Protein AF-A0AAD8CBY3-F1 (afdb_monomer_lite)

Organism: Biomphalaria pfeifferi (NCBI:txid112525)

Radius of gyration: 18.81 Å; chains: 1; bounding box: 48×32×52 Å

Foldseek 3Di:
DEDDDDDAEAADEDEAAEQDQEAADEYEAAEDYQEYEYEYEAYENHQYYAYEYYAYEQYQYYEYYYYHYYHHAYYHYDYYHYDHHDDDDDDPDDDPHYQDAEEAAEYQEDAEAAEHQEHEYEAEYEEYYYAAEYEEYEYAHEYEEYEYAHEYNDYEYAHEYAEYEYAAEYAEDYYAHEYE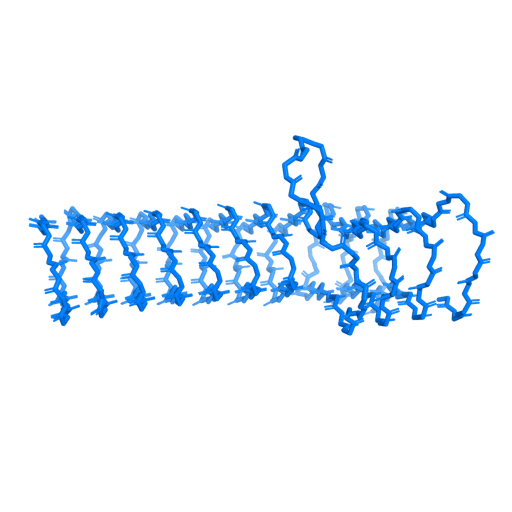EYEYAAEYEEYEYAAEYAEYEYAHEYEEYYYVHDYNDYYYNHDYNDYHD

Sequence (229 aa):
MVGVSNCPSLVLAMVGISDCPCVVLAVIGVSDYPCVVLAVIGVSGCPCVVLAVIGVSDCPCVVLAVIGVSDCPCVFLAVIGVSDCPYIPSHPHFPNWFRLVIGSQRIEKVIGSGRIEKVIGSQRIEKVIGSGRIEKVIGSGRIEKVIGSGRIEKVIGSGRIEKVIGSGRIEKVMGSGRIEKVIGSGRIEKVMGSRRIEKVMGSGRIEKVVGSGRIEKVIESGRIEKVMG

Structure (mmCIF, N/CA/C/O backbone):
data_AF-A0AAD8CBY3-F1
#
_entry.id   AF-A0AAD8CBY3-F1
#
loop_
_atom_site.group_PDB
_atom_site.id
_atom_site.type_symbol
_atom_site.label_atom_id
_atom_site.label_alt_id
_atom_site.label_comp_id
_atom_site.label_asym_id
_atom_site.label_entity_id
_atom_site.label_seq_id
_atom_site.pdbx_PDB_ins_code
_atom_site.Cartn_x
_atom_site.Cartn_y
_atom_site.Cartn_z
_atom_site.occupancy
_atom_site.B_iso_or_equiv
_atom_site.auth_seq_id
_atom_site.auth_comp_id
_atom_site.auth_asym_id
_atom_site.auth_atom_id
_atom_site.pdbx_PDB_model_num
ATOM 1 N N . MET A 1 1 ? 14.603 -7.951 -23.531 1.00 54.50 1 MET A N 1
ATOM 2 C CA . MET A 1 1 ? 15.896 -8.661 -23.703 1.00 54.50 1 MET A CA 1
ATOM 3 C C . MET A 1 1 ? 15.717 -10.075 -23.156 1.00 54.50 1 MET A C 1
ATOM 5 O O . MET A 1 1 ? 15.101 -10.193 -22.100 1.00 54.50 1 MET A O 1
ATOM 9 N N . VAL A 1 2 ? 16.129 -11.118 -23.888 1.00 42.50 2 VAL A N 1
ATOM 10 C CA . VAL A 1 2 ? 15.942 -12.534 -23.500 1.00 42.50 2 VAL A CA 1
ATOM 11 C C . VAL A 1 2 ? 17.316 -13.161 -23.279 1.00 42.50 2 VAL A C 1
ATOM 13 O O . VAL A 1 2 ? 18.113 -13.143 -24.210 1.00 42.50 2 VAL A O 1
ATOM 16 N N . GLY A 1 3 ? 17.566 -13.694 -22.077 1.00 53.78 3 GLY A N 1
ATOM 17 C CA . GLY A 1 3 ? 18.748 -14.504 -21.760 1.00 53.78 3 GLY A CA 1
ATOM 18 C C . GLY A 1 3 ? 20.062 -13.725 -21.776 1.00 53.78 3 GLY A C 1
ATOM 19 O O . GLY A 1 3 ? 20.745 -13.654 -22.794 1.00 53.78 3 GLY A O 1
ATOM 20 N N . VAL A 1 4 ? 20.431 -13.164 -20.628 1.00 53.00 4 VAL A N 1
ATOM 21 C CA . VAL A 1 4 ? 21.740 -12.537 -20.418 1.00 53.00 4 VAL A CA 1
ATOM 22 C C . VAL A 1 4 ? 22.356 -13.223 -19.203 1.00 53.00 4 VAL A C 1
ATOM 24 O O . VAL A 1 4 ? 21.653 -13.455 -18.224 1.00 53.00 4 VAL A O 1
ATOM 27 N N . SER A 1 5 ? 23.641 -13.559 -19.271 1.00 52.66 5 SER A N 1
ATOM 28 C CA . SER A 1 5 ? 24.410 -14.121 -18.153 1.00 52.66 5 SER A CA 1
ATOM 29 C C . SER A 1 5 ? 25.777 -13.434 -18.068 1.00 52.66 5 SER A C 1
ATOM 31 O O . SER A 1 5 ? 26.345 -13.096 -19.107 1.00 52.66 5 SER A O 1
ATOM 33 N N . ASN A 1 6 ? 26.334 -13.271 -16.863 1.00 51.78 6 ASN A N 1
ATOM 34 C CA . ASN A 1 6 ? 27.707 -12.795 -16.612 1.00 51.78 6 ASN A CA 1
ATOM 35 C C . ASN A 1 6 ? 28.022 -11.337 -17.029 1.00 51.78 6 ASN A C 1
ATOM 37 O O . ASN A 1 6 ? 28.996 -11.092 -17.743 1.00 51.78 6 ASN A O 1
ATOM 41 N N . CYS A 1 7 ? 27.259 -10.335 -16.564 1.00 50.19 7 CYS A N 1
ATOM 42 C CA . CYS A 1 7 ? 27.674 -8.919 -16.663 1.00 50.19 7 CYS A CA 1
ATOM 43 C C . CYS A 1 7 ? 27.645 -8.215 -15.291 1.00 50.19 7 CYS A C 1
ATOM 45 O O . CYS A 1 7 ? 26.801 -8.538 -14.458 1.00 50.19 7 CYS A O 1
ATOM 47 N N . PRO A 1 8 ? 28.512 -7.213 -15.046 1.00 55.34 8 PRO A N 1
ATOM 48 C CA . PRO A 1 8 ? 28.649 -6.574 -13.732 1.00 55.34 8 PRO A CA 1
ATOM 49 C C . PRO A 1 8 ? 27.427 -5.747 -13.294 1.00 55.34 8 PRO A C 1
ATOM 51 O O . PRO A 1 8 ? 27.287 -5.454 -12.113 1.00 55.34 8 PRO A O 1
ATOM 54 N N . SER A 1 9 ? 26.547 -5.342 -14.214 1.00 57.94 9 SER A N 1
ATOM 55 C CA . SER A 1 9 ? 25.225 -4.760 -13.926 1.00 57.94 9 SER A CA 1
ATOM 56 C C . SER A 1 9 ? 24.377 -4.734 -15.202 1.00 57.94 9 SER A C 1
ATOM 58 O O . SER A 1 9 ? 24.926 -4.586 -16.295 1.00 57.94 9 SER A O 1
ATOM 60 N N . LEU A 1 10 ? 23.052 -4.871 -15.080 1.00 62.44 10 LEU A N 1
ATOM 61 C CA . LEU A 1 10 ? 22.120 -4.689 -16.200 1.00 62.44 10 LEU A CA 1
ATOM 62 C C . LEU A 1 10 ? 21.298 -3.421 -15.963 1.00 62.44 10 LEU A C 1
ATOM 64 O O . LEU A 1 10 ? 20.435 -3.398 -15.085 1.00 62.44 10 LEU A O 1
ATOM 68 N N . VAL A 1 11 ? 21.561 -2.371 -16.743 1.00 66.56 11 VAL A N 1
ATOM 69 C CA . VAL A 1 11 ? 20.816 -1.106 -16.688 1.00 66.56 11 VAL A CA 1
ATOM 70 C C . VAL A 1 11 ? 20.101 -0.890 -18.013 1.00 66.56 11 VAL A C 1
ATOM 72 O O . VAL A 1 11 ? 20.729 -0.732 -19.055 1.00 66.56 11 VAL A O 1
ATOM 75 N N . LEU A 1 12 ? 18.775 -0.863 -17.960 1.00 69.19 12 LEU A N 1
ATOM 76 C CA . LEU A 1 12 ? 17.906 -0.523 -19.077 1.00 69.19 12 LEU A CA 1
ATOM 77 C C . LEU A 1 12 ? 17.101 0.707 -18.680 1.00 69.19 12 LEU A C 1
ATOM 79 O O . LEU A 1 12 ? 16.291 0.666 -17.753 1.00 69.19 12 LEU A O 1
ATOM 83 N N . ALA A 1 13 ? 17.342 1.810 -19.376 1.00 69.06 13 ALA A N 1
ATOM 84 C CA . ALA A 1 13 ? 16.649 3.059 -19.134 1.00 69.06 13 ALA A CA 1
ATOM 85 C C . ALA A 1 13 ? 16.035 3.578 -20.431 1.00 69.06 13 ALA A C 1
ATOM 87 O O . ALA A 1 13 ? 16.702 3.615 -21.462 1.00 69.06 13 ALA A O 1
ATOM 88 N N . MET A 1 14 ? 14.778 4.006 -20.362 1.00 67.50 14 MET A N 1
ATOM 89 C CA . MET A 1 14 ? 14.161 4.824 -21.405 1.00 67.50 14 MET A CA 1
ATOM 90 C C . MET A 1 14 ? 13.886 6.212 -20.831 1.00 67.50 14 MET A C 1
ATOM 92 O O . MET A 1 14 ? 13.345 6.334 -19.728 1.00 67.50 14 MET A O 1
ATOM 96 N N . VAL A 1 15 ? 14.267 7.252 -21.569 1.00 74.06 15 VAL A N 1
ATOM 97 C CA . VAL A 1 15 ? 14.127 8.650 -21.147 1.00 74.06 15 VAL A CA 1
ATOM 98 C C . VAL A 1 15 ? 13.398 9.433 -22.231 1.00 74.06 15 VAL A C 1
ATOM 100 O O . VAL A 1 15 ? 13.769 9.329 -23.396 1.00 74.06 15 VAL A O 1
ATOM 103 N N . GLY A 1 16 ? 12.398 10.227 -21.842 1.00 61.44 16 GLY A N 1
ATOM 104 C CA . GLY A 1 16 ? 11.732 11.178 -22.736 1.00 61.44 16 GLY A CA 1
ATOM 105 C C . GLY A 1 16 ? 10.851 10.502 -23.783 1.00 61.44 16 GLY A C 1
ATOM 106 O O . GLY A 1 16 ? 11.036 10.710 -24.977 1.00 61.44 16 GLY A O 1
ATOM 107 N N . ILE A 1 17 ? 9.909 9.674 -23.335 1.00 67.00 17 ILE A N 1
ATOM 108 C CA . ILE A 1 17 ? 8.978 8.980 -24.224 1.00 67.00 17 ILE A CA 1
ATOM 109 C C . ILE A 1 17 ? 7.677 9.773 -24.318 1.00 67.00 17 ILE A C 1
ATOM 111 O O . ILE A 1 17 ? 7.007 9.995 -23.308 1.00 67.00 17 ILE A O 1
ATOM 115 N N . SER A 1 18 ? 7.289 10.141 -25.534 1.00 69.00 18 SER A N 1
ATOM 116 C CA . SER A 1 18 ? 6.021 10.807 -25.823 1.00 69.00 18 SER A CA 1
ATOM 117 C C . SER A 1 18 ? 5.215 10.032 -26.866 1.00 69.00 18 SER A C 1
ATOM 119 O O . SER A 1 18 ? 5.788 9.414 -27.761 1.00 69.00 18 SER A O 1
ATOM 121 N N . ASP A 1 19 ? 3.887 10.053 -26.734 1.00 68.69 19 ASP A N 1
ATOM 122 C CA . ASP A 1 19 ? 2.916 9.632 -27.761 1.00 68.69 19 ASP A CA 1
ATOM 123 C C . ASP A 1 19 ? 3.109 8.206 -28.313 1.00 68.69 19 ASP A C 1
ATOM 125 O O . ASP A 1 19 ? 2.790 7.902 -29.463 1.00 68.69 19 ASP A O 1
ATOM 129 N N . CYS A 1 20 ? 3.629 7.296 -27.487 1.00 63.94 20 CYS A N 1
ATOM 130 C CA . CYS A 1 20 ? 3.790 5.893 -27.851 1.00 63.94 20 CYS A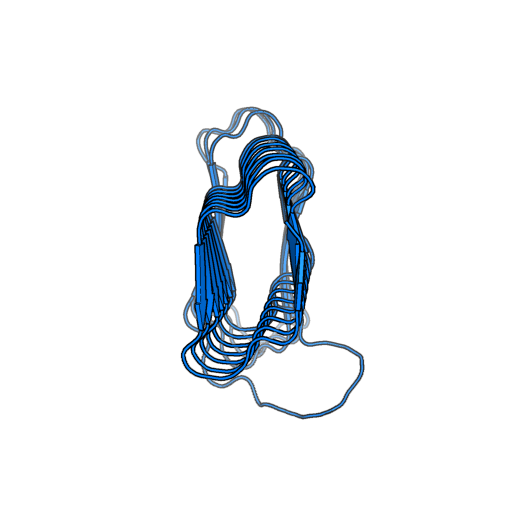 CA 1
ATOM 131 C C . CYS A 1 20 ? 2.545 5.084 -27.457 1.00 63.94 20 CYS A C 1
ATOM 133 O O . CYS A 1 20 ? 2.049 5.234 -26.341 1.00 63.94 20 CYS A O 1
ATOM 135 N N . PRO A 1 21 ? 2.069 4.150 -28.301 1.00 59.75 21 PRO A N 1
ATOM 136 C CA . PRO A 1 21 ? 0.884 3.348 -27.998 1.00 59.75 21 PRO A CA 1
ATOM 137 C C . PRO A 1 21 ? 1.083 2.448 -26.772 1.00 59.75 21 PRO A C 1
ATOM 139 O O . PRO A 1 21 ? 0.144 2.241 -26.022 1.00 59.75 21 PRO A O 1
ATOM 142 N N . CYS A 1 22 ? 2.295 1.945 -26.528 1.00 61.44 22 CYS A N 1
ATOM 143 C CA . CYS A 1 22 ? 2.664 1.209 -25.319 1.00 61.44 22 CYS A CA 1
ATOM 144 C C . CYS A 1 22 ? 4.172 1.340 -25.091 1.00 61.44 22 CYS A C 1
ATOM 146 O O . CYS A 1 22 ? 4.955 1.167 -26.024 1.00 61.44 22 CYS A O 1
ATOM 148 N N . VAL A 1 23 ? 4.591 1.547 -23.844 1.00 66.38 23 VAL A N 1
ATOM 149 C CA . VAL A 1 23 ? 5.995 1.437 -23.433 1.00 66.38 23 VAL A CA 1
ATOM 150 C C . VAL A 1 23 ? 6.155 0.130 -22.681 1.00 66.38 23 VAL A C 1
ATOM 152 O O . VAL A 1 23 ? 5.665 0.004 -21.564 1.00 66.38 23 VAL A O 1
ATOM 155 N N . VAL A 1 24 ? 6.830 -0.851 -23.276 1.00 68.19 24 VAL A N 1
ATOM 156 C CA . VAL A 1 24 ? 7.122 -2.127 -22.613 1.00 68.19 24 VAL A CA 1
ATOM 157 C C . VAL A 1 24 ? 8.623 -2.253 -22.440 1.00 68.19 24 VAL A C 1
ATOM 159 O O . VAL A 1 24 ? 9.362 -2.395 -23.410 1.00 68.19 24 VAL A O 1
ATOM 162 N N . LEU A 1 25 ? 9.067 -2.229 -21.190 1.00 71.44 25 LEU A N 1
ATOM 163 C CA . LEU A 1 25 ? 10.446 -2.495 -20.828 1.00 71.44 25 LEU A CA 1
ATOM 164 C C . LEU A 1 25 ? 10.474 -3.760 -19.974 1.00 71.44 25 LEU A C 1
ATOM 166 O O . LEU A 1 25 ? 10.131 -3.749 -18.791 1.00 71.44 25 LEU A O 1
ATOM 170 N N . ALA A 1 26 ? 10.837 -4.870 -20.611 1.00 67.56 26 ALA A N 1
ATOM 171 C CA . ALA A 1 26 ? 10.828 -6.178 -19.981 1.00 67.56 26 ALA A CA 1
ATOM 172 C C . ALA A 1 26 ? 12.170 -6.901 -20.121 1.00 67.56 26 ALA A C 1
ATOM 174 O O . ALA A 1 26 ? 12.798 -6.916 -21.191 1.00 67.56 26 ALA A O 1
ATOM 175 N N . VAL A 1 27 ? 12.575 -7.551 -19.033 1.00 68.69 27 VAL A N 1
ATOM 176 C CA . VAL A 1 27 ? 13.717 -8.467 -18.996 1.00 68.69 27 VAL A CA 1
ATOM 177 C C . VAL A 1 27 ? 13.228 -9.826 -18.508 1.00 68.69 27 VAL A C 1
ATOM 179 O O . VAL A 1 27 ? 12.505 -9.910 -17.515 1.00 68.69 27 VAL A O 1
ATOM 182 N N . ILE A 1 28 ? 13.589 -10.879 -19.243 1.00 67.25 28 ILE A N 1
ATOM 183 C CA . ILE A 1 28 ? 13.178 -12.260 -18.971 1.00 67.25 28 ILE A CA 1
ATOM 184 C C . ILE A 1 28 ? 14.431 -13.122 -18.812 1.00 67.25 28 ILE A C 1
ATOM 186 O O . ILE A 1 28 ? 15.291 -13.098 -19.695 1.00 67.25 28 ILE A O 1
ATOM 190 N N . GLY A 1 29 ? 14.488 -13.902 -17.729 1.00 55.69 29 GLY A N 1
ATOM 191 C CA . GLY A 1 29 ? 15.577 -14.834 -17.439 1.00 55.69 29 GLY A CA 1
ATOM 192 C C . GLY A 1 29 ? 16.840 -14.096 -17.017 1.00 55.69 29 GLY A C 1
ATOM 193 O O . GLY A 1 29 ? 17.741 -13.892 -17.829 1.00 55.69 29 GLY A O 1
ATOM 194 N N . VAL A 1 30 ? 16.866 -13.657 -15.761 1.00 62.09 30 VAL A N 1
ATOM 195 C CA . VAL A 1 30 ? 17.992 -12.936 -15.168 1.00 62.09 30 VAL A CA 1
ATOM 196 C C . VAL A 1 30 ? 18.593 -13.794 -14.066 1.00 62.09 30 VAL A C 1
ATOM 198 O O . VAL A 1 30 ? 17.941 -14.022 -13.050 1.00 62.09 30 VAL A O 1
ATOM 201 N N . SER A 1 31 ? 19.823 -14.251 -14.280 1.00 60.56 31 SER A N 1
ATOM 202 C CA . SER A 1 31 ? 20.550 -15.134 -13.365 1.00 60.56 31 SER A CA 1
ATOM 203 C C . SER A 1 31 ? 21.949 -14.584 -13.102 1.00 60.56 31 SER A C 1
ATOM 205 O O . SER A 1 31 ? 22.576 -14.066 -14.026 1.00 60.56 31 SER A O 1
ATOM 207 N N . ASP A 1 32 ? 22.426 -14.682 -11.861 1.00 60.94 32 ASP A N 1
ATOM 208 C CA . ASP A 1 32 ? 23.795 -14.316 -11.461 1.00 60.94 32 ASP A CA 1
ATOM 209 C C . ASP A 1 32 ? 24.165 -12.831 -11.665 1.00 60.94 32 ASP A C 1
ATOM 211 O O . ASP A 1 32 ? 25.302 -12.489 -12.003 1.00 60.94 32 ASP A O 1
ATOM 215 N N . TYR A 1 33 ? 23.214 -11.913 -11.450 1.00 63.78 33 TYR A N 1
ATOM 216 C CA . TYR A 1 33 ? 23.474 -10.470 -11.524 1.00 63.78 33 TYR A CA 1
ATOM 217 C C . TYR A 1 33 ? 23.524 -9.822 -10.151 1.00 63.78 33 TYR A C 1
ATOM 219 O O . TYR A 1 33 ? 22.582 -9.997 -9.382 1.00 63.78 33 TYR A O 1
ATOM 227 N N . PRO A 1 34 ? 24.512 -8.950 -9.870 1.00 56.53 34 PRO A N 1
ATOM 228 C CA . PRO A 1 34 ? 24.521 -8.199 -8.626 1.00 56.53 34 PRO A CA 1
ATOM 229 C C . PRO A 1 34 ? 23.301 -7.278 -8.556 1.00 56.53 34 PRO A C 1
ATOM 231 O O . PRO A 1 34 ? 22.554 -7.398 -7.600 1.00 56.53 34 PRO A O 1
ATOM 234 N N . CYS A 1 35 ? 23.022 -6.445 -9.571 1.00 59.28 35 CYS A N 1
ATOM 235 C CA . CYS A 1 35 ? 21.806 -5.624 -9.634 1.00 59.28 35 CYS A CA 1
ATOM 236 C C . CYS A 1 35 ? 21.224 -5.511 -11.055 1.00 59.28 35 CYS A C 1
ATOM 238 O O . CYS A 1 35 ? 21.957 -5.352 -12.036 1.00 59.28 35 CYS A O 1
ATOM 240 N N . VAL A 1 36 ? 19.891 -5.455 -11.133 1.00 64.38 36 VAL A N 1
ATOM 241 C CA . VAL A 1 36 ? 19.112 -5.129 -12.339 1.00 64.38 36 VAL A CA 1
ATOM 242 C C . VAL A 1 36 ? 18.394 -3.802 -12.127 1.00 64.38 36 VAL A C 1
ATOM 244 O O . VAL A 1 36 ? 17.616 -3.671 -11.184 1.00 64.38 36 VAL A O 1
ATOM 247 N N . VAL A 1 37 ? 18.617 -2.818 -12.996 1.00 67.56 37 VAL A N 1
ATOM 248 C CA . VAL A 1 37 ? 17.939 -1.517 -12.945 1.00 67.56 37 VAL A CA 1
ATOM 249 C C . VAL A 1 37 ? 17.153 -1.304 -14.227 1.00 67.56 37 VAL A C 1
ATOM 251 O O . VAL A 1 37 ? 17.704 -1.277 -15.323 1.00 67.56 37 VAL A O 1
ATOM 254 N N . LEU A 1 38 ? 15.852 -1.118 -14.067 1.00 69.56 38 LEU A N 1
ATOM 255 C CA . LEU A 1 38 ? 14.909 -0.819 -15.129 1.00 69.56 38 LEU A CA 1
ATOM 256 C C . LEU A 1 38 ? 14.225 0.493 -14.780 1.00 69.56 38 LEU A C 1
ATOM 258 O O . LEU A 1 38 ? 13.459 0.582 -13.817 1.00 69.56 38 LEU A O 1
ATOM 262 N N . ALA A 1 39 ? 14.544 1.524 -15.547 1.00 67.06 39 ALA A N 1
ATOM 263 C CA . ALA A 1 39 ? 14.056 2.866 -15.304 1.00 67.06 39 ALA A CA 1
ATOM 264 C C . ALA A 1 39 ? 13.310 3.394 -16.524 1.00 67.06 39 ALA A C 1
ATOM 266 O O . ALA A 1 39 ? 13.761 3.276 -17.660 1.00 67.06 39 ALA A O 1
ATOM 267 N N . VAL A 1 40 ? 12.173 4.026 -16.276 1.00 66.81 40 VAL A N 1
ATOM 268 C CA . VAL A 1 40 ? 11.486 4.830 -17.278 1.00 66.81 40 VAL A CA 1
ATOM 269 C C . VAL A 1 40 ? 11.270 6.220 -16.692 1.00 66.81 40 VAL A C 1
ATOM 271 O O . VAL A 1 40 ? 10.657 6.372 -15.631 1.00 66.81 40 VAL A O 1
ATOM 274 N N . ILE A 1 41 ? 11.831 7.228 -17.359 1.00 67.69 41 ILE A N 1
ATOM 275 C CA . ILE A 1 41 ? 11.861 8.614 -16.885 1.00 67.69 41 ILE A CA 1
ATOM 276 C C . ILE A 1 41 ? 11.214 9.515 -17.935 1.00 67.69 41 ILE A C 1
ATOM 278 O O . ILE A 1 41 ? 11.672 9.566 -19.073 1.00 67.69 41 ILE A O 1
ATOM 282 N N . GLY A 1 42 ? 10.184 10.260 -17.536 1.00 54.59 42 GLY A N 1
ATOM 283 C CA . GLY A 1 42 ? 9.489 11.202 -18.409 1.00 54.59 42 GLY A CA 1
ATOM 284 C C . GLY A 1 42 ? 8.682 10.480 -19.482 1.00 54.59 42 GLY A C 1
ATOM 285 O O . GLY A 1 42 ? 9.141 10.366 -20.615 1.00 54.59 42 GLY A O 1
ATOM 286 N N . VAL A 1 43 ? 7.494 9.989 -19.118 1.00 62.19 43 VAL A N 1
ATOM 287 C CA . VAL A 1 43 ? 6.528 9.440 -20.085 1.00 62.19 43 VAL A CA 1
ATOM 288 C C . VAL A 1 43 ? 5.328 10.362 -20.158 1.00 62.19 43 VAL A C 1
ATOM 290 O O . VAL A 1 43 ? 4.720 10.646 -19.126 1.00 62.19 43 VAL A O 1
ATOM 293 N N . SER A 1 44 ? 4.966 10.793 -21.358 1.00 60.84 44 SER A N 1
ATOM 294 C CA . SER A 1 44 ? 3.765 11.588 -21.609 1.00 60.84 44 SER A CA 1
ATOM 295 C C . SER A 1 44 ? 2.929 10.991 -22.740 1.00 60.84 44 SER A C 1
ATOM 297 O O . SER A 1 44 ? 3.476 10.483 -23.716 1.00 60.84 44 SER A O 1
ATOM 299 N N . GLY A 1 45 ? 1.601 11.036 -22.624 1.00 55.66 45 GLY A N 1
ATOM 300 C CA . GLY A 1 45 ? 0.696 10.677 -23.728 1.00 55.66 45 GLY A CA 1
ATOM 301 C C . GLY A 1 45 ? 0.678 9.194 -24.129 1.00 55.66 45 GLY A C 1
ATOM 302 O O . GLY A 1 45 ? 0.118 8.849 -25.165 1.00 55.66 45 GLY A O 1
ATOM 303 N N . CYS A 1 46 ? 1.273 8.298 -23.334 1.00 61.56 46 CYS A N 1
ATOM 304 C CA . CYS A 1 46 ? 1.273 6.860 -23.614 1.00 61.56 46 CYS A CA 1
ATOM 305 C C . CYS A 1 46 ? 0.150 6.173 -22.826 1.00 61.56 46 CYS A C 1
ATOM 307 O O . CYS A 1 46 ? 0.135 6.283 -21.603 1.00 61.56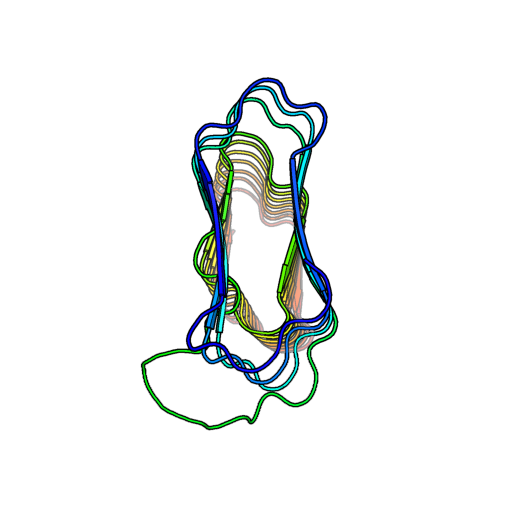 46 CYS A O 1
ATOM 309 N N . PRO A 1 47 ? -0.774 5.407 -23.431 1.00 57.56 47 PRO A N 1
ATOM 310 C CA . PRO A 1 47 ? -1.864 4.818 -22.663 1.00 57.56 47 PRO A CA 1
ATOM 311 C C . PRO A 1 47 ? -1.360 3.775 -21.642 1.00 57.56 47 PRO A C 1
ATOM 313 O O . PRO A 1 47 ? -1.943 3.637 -20.567 1.00 57.56 47 PRO A O 1
ATOM 316 N N . CYS A 1 48 ? -0.236 3.099 -21.924 1.00 59.38 48 CYS A N 1
ATOM 317 C CA . CYS A 1 48 ? 0.300 2.022 -21.087 1.00 59.38 48 CYS A CA 1
ATOM 318 C C . CYS A 1 48 ? 1.828 2.073 -20.935 1.00 59.38 48 CYS A C 1
ATOM 320 O O . CYS A 1 48 ? 2.555 2.127 -21.928 1.00 59.38 48 CYS A O 1
ATOM 322 N N . VAL A 1 49 ? 2.317 1.941 -19.698 1.00 65.25 49 VAL A N 1
ATOM 323 C CA . VAL A 1 49 ? 3.731 1.710 -19.361 1.00 65.25 49 VAL A CA 1
ATOM 324 C C . VAL A 1 49 ? 3.849 0.411 -18.565 1.00 65.25 49 VAL A C 1
ATOM 326 O O . VAL A 1 49 ? 3.327 0.302 -17.457 1.00 65.25 49 VAL A O 1
ATOM 329 N N . VAL A 1 50 ? 4.543 -0.579 -19.116 1.00 65.56 50 VAL A N 1
ATOM 330 C CA . VAL A 1 50 ? 4.770 -1.893 -18.514 1.00 65.56 50 VAL A CA 1
ATOM 331 C C . VAL A 1 50 ? 6.258 -2.058 -18.247 1.00 65.56 50 VAL A C 1
ATOM 333 O O . VAL A 1 50 ? 7.054 -2.153 -19.179 1.00 65.56 50 VAL A O 1
ATOM 336 N N . LEU A 1 51 ? 6.631 -2.131 -16.973 1.00 68.88 51 LEU A N 1
ATOM 337 C CA . LEU A 1 51 ? 7.959 -2.560 -16.550 1.00 68.88 51 LEU A CA 1
ATOM 338 C C . LEU A 1 51 ? 7.837 -3.933 -15.897 1.00 68.88 51 LEU A C 1
ATOM 340 O O . LEU A 1 51 ? 7.161 -4.086 -14.874 1.00 68.88 51 LEU A O 1
ATOM 344 N N . ALA A 1 52 ? 8.496 -4.926 -16.485 1.00 64.25 52 ALA A N 1
ATOM 345 C CA . ALA A 1 52 ? 8.423 -6.299 -16.010 1.00 64.25 52 ALA A CA 1
ATOM 346 C C . ALA A 1 52 ? 9.804 -6.949 -15.901 1.00 64.25 52 ALA A C 1
ATOM 348 O O . ALA A 1 52 ? 10.626 -6.859 -16.811 1.00 64.25 52 ALA A O 1
ATOM 349 N N . VAL A 1 53 ? 10.029 -7.667 -14.804 1.00 63.31 53 VAL A N 1
ATOM 350 C CA . VAL A 1 53 ? 11.144 -8.611 -14.670 1.00 63.31 53 VAL A CA 1
ATOM 351 C C . VAL A 1 53 ? 10.565 -9.984 -14.380 1.00 63.31 53 VAL A C 1
ATOM 353 O O . VAL A 1 53 ? 9.788 -10.138 -13.435 1.00 63.31 53 VAL A O 1
ATOM 356 N N . ILE A 1 54 ? 10.894 -10.971 -15.211 1.00 62.09 54 ILE A N 1
ATOM 357 C CA . ILE A 1 54 ? 10.323 -12.320 -15.129 1.00 62.09 54 ILE A CA 1
ATOM 358 C C . ILE A 1 54 ? 11.456 -13.345 -15.041 1.00 62.09 54 ILE A C 1
ATOM 360 O O . ILE A 1 54 ? 12.318 -13.362 -15.914 1.00 62.09 54 ILE A O 1
ATOM 364 N N . GLY A 1 55 ? 11.425 -14.214 -14.029 1.00 48.22 55 GLY A N 1
ATOM 365 C CA . GLY A 1 55 ? 12.435 -15.253 -13.817 1.00 48.22 55 GLY A CA 1
ATOM 366 C C . GLY A 1 55 ? 13.752 -14.655 -13.335 1.00 48.22 55 GLY A C 1
ATOM 367 O O . GLY A 1 55 ? 14.664 -14.468 -14.134 1.00 48.22 55 GLY A O 1
ATOM 368 N N . VAL A 1 56 ? 13.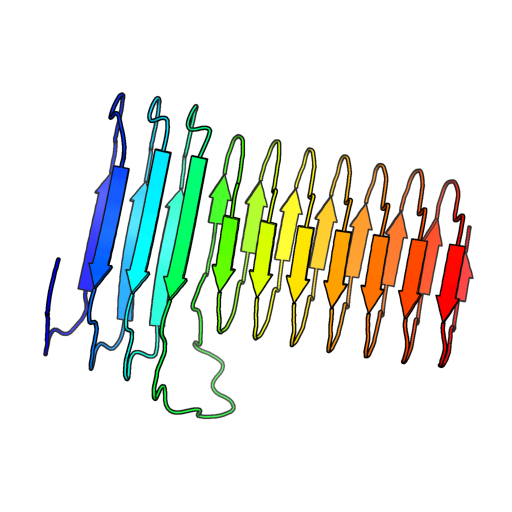816 -14.308 -12.050 1.00 55.91 56 VAL A N 1
ATOM 369 C CA . VAL A 1 56 ? 15.020 -13.798 -11.384 1.00 55.91 56 VAL A CA 1
ATOM 370 C C . VAL A 1 56 ? 15.582 -14.891 -10.483 1.00 55.91 56 VAL A C 1
ATOM 372 O O . VAL A 1 56 ? 14.903 -15.319 -9.548 1.00 55.91 56 VAL A O 1
ATOM 375 N N . SER A 1 57 ? 16.819 -15.297 -10.734 1.00 52.91 57 SER A N 1
ATOM 376 C CA . SER A 1 57 ? 17.557 -16.259 -9.916 1.00 52.91 57 SER A CA 1
ATOM 377 C C . SER A 1 57 ? 18.861 -15.635 -9.431 1.00 52.91 57 SER A C 1
ATOM 379 O O . SER A 1 57 ? 19.491 -14.881 -10.169 1.00 52.91 57 SER A O 1
ATOM 381 N N . ASP A 1 58 ? 19.227 -15.857 -8.168 1.00 53.91 58 ASP A N 1
ATOM 382 C CA . ASP A 1 58 ? 20.515 -15.422 -7.597 1.00 53.91 58 ASP A CA 1
ATOM 383 C C . ASP A 1 58 ? 20.831 -13.908 -7.692 1.00 53.91 58 ASP A C 1
ATOM 385 O O . ASP A 1 58 ? 21.982 -13.490 -7.580 1.00 53.91 58 ASP A O 1
ATOM 389 N N . CYS A 1 59 ? 19.821 -13.042 -7.857 1.00 55.12 59 CYS A N 1
ATOM 390 C CA . CYS A 1 59 ? 20.020 -11.587 -7.938 1.00 55.12 59 CYS A CA 1
ATOM 391 C C . CYS A 1 59 ? 19.633 -10.873 -6.625 1.00 55.12 59 CYS A C 1
ATOM 393 O O . CYS A 1 59 ? 18.452 -10.871 -6.259 1.00 55.12 59 CYS A O 1
ATOM 395 N N . PRO A 1 60 ? 20.560 -10.191 -5.921 1.00 50.28 60 PRO A N 1
ATOM 396 C CA . PRO A 1 60 ? 20.241 -9.504 -4.670 1.00 50.28 60 PRO A CA 1
ATOM 397 C C . PRO A 1 60 ? 19.460 -8.183 -4.844 1.00 50.28 60 PRO A C 1
ATOM 399 O O . PRO A 1 60 ? 18.741 -7.787 -3.918 1.00 50.28 60 PRO A O 1
ATOM 402 N N . CYS A 1 61 ? 19.528 -7.505 -6.002 1.00 54.72 61 CYS A N 1
ATOM 403 C CA . CYS A 1 61 ? 18.784 -6.257 -6.273 1.00 54.72 61 CYS A CA 1
ATOM 404 C C . CYS A 1 61 ? 18.058 -6.239 -7.626 1.00 54.72 61 CYS A C 1
ATOM 406 O O . CYS A 1 61 ? 18.654 -6.443 -8.681 1.00 54.72 61 CYS A O 1
ATOM 408 N N . VAL A 1 62 ? 16.785 -5.829 -7.595 1.00 57.00 62 VAL A N 1
ATOM 409 C CA . VAL A 1 62 ? 16.011 -5.411 -8.773 1.00 57.00 62 VAL A CA 1
ATOM 410 C C . VAL A 1 62 ? 15.406 -4.044 -8.469 1.00 57.00 62 VAL A C 1
ATOM 412 O O . VAL A 1 62 ? 14.686 -3.884 -7.488 1.00 57.00 62 VAL A O 1
ATOM 415 N N . VAL A 1 63 ? 15.706 -3.036 -9.281 1.00 59.28 63 VAL A N 1
ATOM 416 C CA . VAL A 1 63 ? 15.182 -1.677 -9.134 1.00 59.28 63 VAL A CA 1
ATOM 417 C C . VAL A 1 63 ? 14.311 -1.368 -10.334 1.00 59.28 63 VAL A C 1
ATOM 419 O O . VAL A 1 63 ? 14.811 -1.177 -11.437 1.00 59.28 63 VAL A O 1
ATOM 422 N N . LEU A 1 64 ? 13.005 -1.277 -10.097 1.00 61.47 64 LEU A N 1
ATOM 423 C CA . LEU A 1 64 ? 12.058 -0.734 -11.062 1.00 61.47 64 LEU A CA 1
ATOM 424 C C . LEU A 1 64 ? 11.705 0.694 -10.650 1.00 61.47 64 LEU A C 1
ATOM 426 O O . LEU A 1 64 ? 11.155 0.913 -9.567 1.00 61.47 64 LEU A O 1
ATOM 430 N N . ALA A 1 65 ? 12.041 1.657 -11.502 1.00 62.09 65 ALA A N 1
ATOM 431 C CA . ALA A 1 65 ? 11.763 3.068 -11.284 1.00 62.09 65 ALA A CA 1
ATOM 432 C C . ALA A 1 65 ? 10.909 3.616 -12.426 1.00 62.09 65 ALA A C 1
ATOM 434 O O . ALA A 1 65 ? 11.248 3.484 -13.599 1.00 62.09 65 ALA A O 1
ATOM 435 N N . VAL A 1 66 ? 9.808 4.265 -12.065 1.00 61.56 66 VAL A N 1
ATOM 436 C CA . VAL A 1 66 ? 8.969 5.015 -12.999 1.00 61.56 66 VAL A CA 1
ATOM 437 C C . VAL A 1 66 ? 8.807 6.411 -12.422 1.00 61.56 66 VAL A C 1
ATOM 439 O O . VAL A 1 66 ? 8.294 6.567 -11.310 1.00 61.56 66 VAL A O 1
ATOM 442 N N . ILE A 1 67 ? 9.327 7.406 -13.139 1.00 60.06 67 ILE A N 1
ATOM 443 C CA . ILE A 1 67 ? 9.432 8.791 -12.670 1.00 60.06 67 ILE A CA 1
ATOM 444 C C . ILE A 1 67 ? 8.882 9.722 -13.747 1.00 60.06 67 ILE A C 1
ATOM 446 O O . ILE A 1 67 ? 9.291 9.645 -14.900 1.00 60.06 67 ILE A O 1
ATOM 450 N N . GLY A 1 68 ? 7.988 10.634 -13.361 1.00 47.16 68 GLY A N 1
ATOM 451 C CA . GLY A 1 68 ? 7.483 11.665 -14.272 1.00 47.16 68 GLY A CA 1
ATOM 452 C C . GLY A 1 68 ? 6.558 11.106 -15.351 1.00 47.16 68 GLY A C 1
ATOM 453 O O . GLY A 1 68 ? 6.780 11.338 -16.533 1.00 47.16 68 GLY A O 1
ATOM 454 N N . VAL A 1 69 ? 5.537 10.349 -14.946 1.00 54.84 69 VAL A N 1
ATOM 455 C CA . VAL A 1 69 ? 4.479 9.891 -15.856 1.00 54.84 69 VAL A CA 1
ATOM 456 C C . VAL A 1 69 ? 3.349 10.916 -15.864 1.00 54.84 69 VAL A C 1
ATOM 458 O O . VAL A 1 69 ? 2.728 11.142 -14.821 1.00 54.84 69 VAL A O 1
ATOM 461 N N . SER A 1 70 ? 3.088 11.525 -17.016 1.00 50.09 70 SER A N 1
ATOM 462 C CA . SER A 1 70 ? 1.955 12.413 -17.283 1.00 50.09 70 SE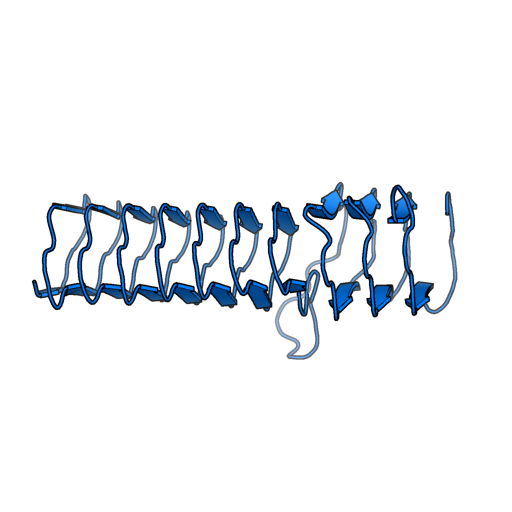R A CA 1
ATOM 463 C C . SER A 1 70 ? 1.023 11.749 -18.289 1.00 50.09 70 SER A C 1
ATOM 465 O O . SER A 1 70 ? 1.479 11.104 -19.226 1.00 50.09 70 SER A O 1
ATOM 467 N N . ASP A 1 71 ? -0.285 11.869 -18.087 1.00 53.69 71 ASP A N 1
ATOM 468 C CA . ASP A 1 71 ? -1.299 11.459 -19.077 1.00 53.69 71 ASP A CA 1
ATOM 469 C C . ASP A 1 71 ? -1.232 9.991 -19.535 1.00 53.69 71 ASP A C 1
ATOM 471 O O . ASP A 1 71 ? -1.724 9.640 -20.602 1.00 53.69 71 ASP A O 1
ATOM 475 N N . CYS A 1 72 ? -0.658 9.117 -18.701 1.00 51.66 72 CYS A N 1
ATOM 476 C CA . CYS A 1 72 ? -0.671 7.673 -18.910 1.00 51.66 72 CYS A CA 1
ATOM 477 C C . CYS A 1 72 ? -1.636 7.026 -17.896 1.00 51.66 72 CYS A C 1
ATOM 479 O O . CYS A 1 72 ? -1.358 7.058 -16.690 1.00 51.66 72 CYS A O 1
ATOM 481 N N . PRO A 1 73 ? -2.779 6.465 -18.329 1.00 50.06 73 PRO A N 1
ATOM 482 C CA . PRO A 1 73 ? -3.758 5.839 -17.448 1.00 50.06 73 PRO A CA 1
ATOM 483 C C . PRO A 1 73 ? -3.258 4.536 -16.806 1.00 50.06 73 PRO A C 1
ATOM 485 O O . PRO A 1 73 ? -3.694 4.232 -15.693 1.00 50.06 73 PRO A O 1
ATOM 488 N N . CYS A 1 74 ? -2.339 3.803 -17.449 1.00 54.75 74 CYS A N 1
ATOM 489 C CA . CYS A 1 74 ? -1.916 2.475 -17.004 1.00 54.75 74 CYS A CA 1
ATOM 490 C C . CYS A 1 74 ? -0.397 2.409 -16.756 1.00 54.75 74 CYS A C 1
ATOM 492 O O . CYS A 1 74 ? 0.399 2.491 -17.690 1.00 54.75 74 CYS A O 1
ATOM 494 N N . VAL A 1 75 ? 0.019 2.205 -15.499 1.00 56.19 75 VAL A N 1
ATOM 495 C CA . VAL A 1 75 ? 1.403 1.835 -15.143 1.00 56.19 75 VAL A CA 1
ATOM 496 C C . VAL A 1 75 ? 1.382 0.467 -14.470 1.00 56.19 75 VAL A C 1
ATOM 498 O O . VAL A 1 75 ? 0.845 0.316 -13.366 1.00 56.19 75 VAL A O 1
ATOM 501 N N . PHE A 1 76 ? 1.975 -0.524 -15.133 1.00 56.31 76 PHE A N 1
ATOM 502 C CA . PHE A 1 76 ? 2.087 -1.894 -14.655 1.00 56.31 76 PHE A CA 1
ATOM 503 C C . PHE A 1 76 ? 3.536 -2.207 -14.293 1.00 56.31 76 PHE A C 1
ATOM 505 O O . PHE A 1 76 ? 4.422 -2.205 -15.144 1.00 56.31 76 PHE A O 1
ATOM 512 N N . LEU A 1 77 ? 3.765 -2.491 -13.014 1.00 60.19 77 LEU A N 1
ATOM 513 C CA . LEU A 1 77 ? 5.070 -2.856 -12.476 1.00 60.19 77 LEU A CA 1
ATOM 514 C C . LEU A 1 77 ? 4.986 -4.259 -11.880 1.00 60.19 77 LEU A C 1
ATOM 516 O O . LEU A 1 77 ? 4.247 -4.485 -10.914 1.00 60.19 77 LEU A O 1
ATOM 520 N N . ALA A 1 78 ? 5.739 -5.197 -12.452 1.00 56.09 78 ALA A N 1
ATOM 521 C CA . ALA A 1 78 ? 5.731 -6.587 -12.017 1.00 56.09 78 ALA A CA 1
ATOM 522 C C . ALA A 1 78 ? 7.136 -7.189 -11.930 1.00 56.09 78 ALA A C 1
ATOM 524 O O . ALA A 1 78 ? 7.928 -7.102 -12.862 1.00 56.09 78 ALA A O 1
ATOM 525 N N . VAL A 1 79 ? 7.402 -7.867 -10.816 1.00 53.44 79 VAL A N 1
ATOM 526 C CA . VAL A 1 79 ? 8.508 -8.822 -10.679 1.00 53.44 79 VAL A CA 1
ATOM 527 C C . VAL A 1 79 ? 7.876 -10.185 -10.410 1.00 53.44 79 VAL A C 1
ATOM 529 O O . VAL A 1 79 ? 7.114 -10.322 -9.450 1.00 53.44 79 VAL A O 1
ATOM 532 N N . ILE A 1 80 ? 8.109 -11.166 -11.285 1.00 46.72 80 ILE A N 1
ATOM 533 C CA . ILE A 1 80 ? 7.428 -12.473 -11.273 1.00 46.72 80 ILE A CA 1
ATOM 534 C C . ILE A 1 80 ? 8.460 -13.600 -11.347 1.00 46.72 80 ILE A C 1
ATOM 536 O O . ILE A 1 80 ? 9.327 -13.572 -12.210 1.00 46.72 80 ILE A O 1
ATOM 540 N N . GLY A 1 81 ? 8.318 -14.614 -10.486 1.00 33.94 81 GLY A N 1
ATOM 541 C CA . GLY A 1 81 ? 9.189 -15.794 -10.476 1.00 33.94 81 GLY A CA 1
ATOM 542 C C . GLY A 1 81 ? 10.580 -15.460 -9.952 1.00 33.94 81 GLY A C 1
ATOM 543 O O . GLY A 1 81 ? 11.490 -15.245 -10.740 1.00 33.94 81 GLY A O 1
ATOM 544 N N . VAL A 1 82 ? 10.718 -15.381 -8.626 1.00 46.91 82 VAL A N 1
ATOM 545 C CA . VAL A 1 82 ? 12.026 -15.274 -7.969 1.00 46.91 82 VAL A CA 1
ATOM 546 C C . VAL A 1 82 ? 12.336 -16.616 -7.322 1.00 46.91 82 VAL A C 1
ATOM 548 O O . VAL A 1 82 ? 11.495 -17.132 -6.580 1.00 46.91 82 VAL A O 1
ATOM 551 N N . SER A 1 83 ? 13.496 -17.191 -7.613 1.00 37.41 83 SER A N 1
ATOM 552 C CA . SER A 1 83 ? 13.909 -18.503 -7.104 1.00 37.41 83 SER A CA 1
ATOM 553 C C . SER A 1 83 ? 15.365 -18.434 -6.650 1.00 37.41 83 SER A C 1
ATOM 555 O O . SER A 1 83 ? 16.177 -17.818 -7.324 1.00 37.41 83 SER A O 1
ATOM 557 N N . ASP A 1 84 ? 15.659 -18.999 -5.477 1.00 37.62 84 ASP A N 1
ATOM 558 C CA . ASP A 1 84 ? 17.014 -19.105 -4.915 1.00 37.62 84 ASP A CA 1
ATOM 559 C C . ASP A 1 84 ? 17.769 -17.772 -4.740 1.00 37.62 84 ASP A C 1
ATOM 561 O O . ASP A 1 84 ? 18.910 -17.613 -5.138 1.00 37.62 84 ASP A O 1
ATOM 565 N N . CYS A 1 85 ? 17.163 -16.775 -4.086 1.00 39.31 85 CYS A N 1
ATOM 566 C CA . CYS A 1 85 ? 17.946 -15.658 -3.540 1.00 39.31 85 CYS A CA 1
ATOM 567 C C . CYS A 1 85 ? 18.451 -16.040 -2.137 1.00 39.31 85 CYS A C 1
ATOM 569 O O . CYS A 1 85 ? 17.615 -16.168 -1.232 1.00 39.31 85 CYS A O 1
ATOM 571 N N . PRO A 1 86 ? 19.767 -16.203 -1.901 1.00 32.19 86 PRO A N 1
ATOM 572 C CA . PRO A 1 86 ? 20.275 -16.553 -0.584 1.00 32.19 86 PRO A CA 1
ATOM 573 C C . PRO A 1 86 ? 19.929 -15.461 0.432 1.00 32.19 86 PRO A C 1
ATOM 575 O O . PRO A 1 86 ? 20.321 -14.298 0.342 1.00 32.19 86 PRO A O 1
ATOM 578 N N . TYR A 1 87 ? 19.146 -15.872 1.420 1.00 31.56 87 TYR A N 1
ATOM 579 C CA . TYR A 1 87 ? 18.848 -15.135 2.632 1.00 31.56 87 TYR A CA 1
ATOM 580 C C . TYR A 1 87 ? 20.137 -14.972 3.452 1.00 31.56 87 TYR A C 1
ATOM 582 O O . TYR A 1 87 ? 20.711 -15.972 3.878 1.00 31.56 87 TYR A O 1
ATOM 590 N N . ILE A 1 88 ? 20.567 -13.737 3.736 1.00 28.17 88 ILE A N 1
ATOM 591 C CA . ILE A 1 88 ? 21.512 -13.460 4.831 1.00 28.17 88 ILE A CA 1
ATOM 592 C C . ILE A 1 88 ? 20.913 -12.379 5.751 1.00 28.17 88 ILE A C 1
ATOM 594 O O . ILE A 1 88 ? 20.435 -11.350 5.261 1.00 28.17 88 ILE A O 1
ATOM 598 N N . PRO A 1 89 ? 20.892 -12.592 7.084 1.00 37.62 89 PRO A N 1
ATOM 599 C CA . PRO A 1 89 ? 20.371 -11.632 8.045 1.00 37.62 89 PRO A CA 1
ATOM 600 C C . PRO A 1 89 ? 21.354 -10.468 8.271 1.00 37.62 89 PRO A C 1
ATOM 602 O O . PRO A 1 89 ? 22.567 -10.611 8.161 1.00 37.62 89 PRO A O 1
ATOM 605 N N . SER A 1 90 ? 20.808 -9.310 8.655 1.00 28.48 90 SER A N 1
ATOM 606 C CA . SER A 1 90 ? 21.525 -8.200 9.313 1.00 28.48 90 SER A CA 1
ATOM 607 C C . SER A 1 90 ? 22.750 -7.603 8.596 1.00 28.48 90 SER A C 1
ATOM 609 O O . SER A 1 90 ? 23.842 -7.602 9.154 1.00 28.48 90 SER A O 1
ATOM 611 N N . HIS A 1 91 ? 22.564 -6.985 7.426 1.00 26.91 91 HIS A N 1
ATOM 612 C CA . HIS A 1 91 ? 23.429 -5.885 6.967 1.00 26.91 91 HIS A CA 1
ATOM 613 C C . HIS A 1 91 ? 22.560 -4.660 6.613 1.00 26.91 91 HIS A C 1
ATOM 615 O O . HIS A 1 91 ? 21.514 -4.825 5.984 1.00 26.91 91 HIS A O 1
ATOM 621 N N . PRO A 1 92 ? 22.926 -3.426 7.018 1.00 30.64 92 PRO A N 1
ATOM 622 C CA . PRO A 1 92 ? 22.071 -2.242 6.872 1.00 30.64 92 PRO A CA 1
ATOM 623 C C . PRO A 1 92 ? 22.057 -1.653 5.448 1.00 30.64 92 PRO A C 1
ATOM 625 O O . PRO A 1 92 ? 21.487 -0.589 5.223 1.00 30.64 92 PRO A O 1
ATOM 628 N N . HIS A 1 93 ? 22.634 -2.352 4.472 1.00 31.91 93 HIS A N 1
ATOM 629 C CA . HIS A 1 93 ? 22.651 -1.964 3.069 1.00 31.91 93 HIS A CA 1
ATOM 630 C C . HIS A 1 93 ? 22.052 -3.101 2.221 1.00 31.91 93 HIS A C 1
ATOM 632 O O . HIS A 1 93 ? 22.733 -4.077 1.946 1.00 31.91 93 HIS A O 1
ATOM 638 N N . PHE A 1 94 ? 20.798 -2.921 1.783 1.00 33.09 94 PHE A N 1
ATOM 639 C CA . PHE A 1 94 ? 20.042 -3.726 0.797 1.00 33.09 94 PHE A CA 1
ATOM 640 C C . PHE A 1 94 ? 19.408 -5.042 1.299 1.00 33.09 94 PHE A C 1
ATOM 642 O O . PHE A 1 94 ? 20.087 -5.958 1.750 1.00 33.09 94 PHE A O 1
ATOM 649 N N . PRO A 1 95 ? 18.062 -5.126 1.228 1.00 39.84 95 PRO A N 1
ATOM 650 C CA . PRO A 1 95 ? 17.448 -5.768 0.062 1.00 39.84 95 PRO A CA 1
ATOM 651 C C . PRO A 1 95 ? 16.247 -4.955 -0.459 1.00 39.84 95 PRO A C 1
ATOM 653 O O . PRO A 1 95 ? 15.217 -4.823 0.211 1.00 39.84 95 PRO A O 1
ATOM 656 N N . ASN A 1 96 ? 16.371 -4.383 -1.661 1.00 41.06 96 ASN A N 1
ATOM 657 C CA . ASN A 1 96 ? 15.383 -3.449 -2.212 1.00 41.06 96 ASN A CA 1
ATOM 658 C C . ASN A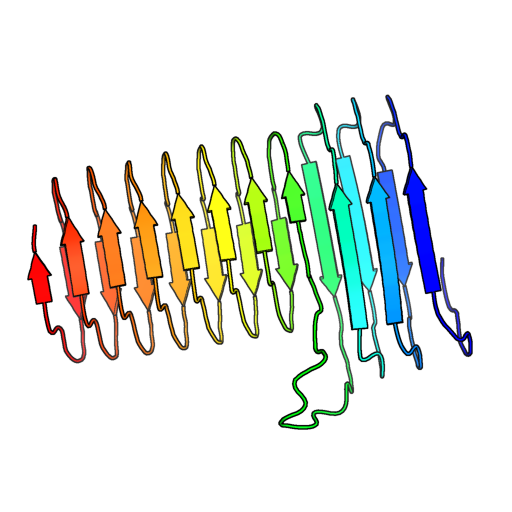 1 96 ? 14.895 -3.990 -3.557 1.00 41.06 96 ASN A C 1
ATOM 660 O O . ASN A 1 96 ? 15.660 -4.011 -4.516 1.00 41.06 96 ASN A O 1
ATOM 664 N N . TRP A 1 97 ? 13.641 -4.447 -3.619 1.00 51.66 97 TRP A N 1
ATOM 665 C CA . TRP A 1 97 ? 13.029 -4.931 -4.869 1.00 51.66 97 TRP A CA 1
ATOM 666 C C . TRP A 1 97 ? 12.126 -3.869 -5.526 1.00 51.66 97 TRP A C 1
ATOM 668 O O . TRP A 1 97 ? 11.910 -3.896 -6.729 1.00 51.66 97 TRP A O 1
ATOM 678 N N . PHE A 1 98 ? 11.637 -2.881 -4.765 1.00 53.72 98 PHE A N 1
ATOM 679 C CA . PHE A 1 98 ? 10.980 -1.678 -5.290 1.00 53.72 98 PHE A CA 1
ATOM 680 C C . PHE A 1 98 ? 11.292 -0.479 -4.392 1.00 53.72 98 PHE A C 1
ATOM 682 O O . PHE A 1 98 ? 10.705 -0.332 -3.318 1.00 53.72 98 PHE A O 1
ATOM 689 N N . ARG A 1 99 ? 12.222 0.383 -4.820 1.00 60.62 99 ARG A N 1
ATOM 690 C CA . ARG A 1 99 ? 12.672 1.537 -4.022 1.00 60.62 99 ARG A CA 1
ATOM 691 C C . ARG A 1 99 ? 11.698 2.720 -4.099 1.00 60.62 99 ARG A C 1
ATOM 693 O O . ARG A 1 99 ? 11.426 3.377 -3.097 1.00 60.62 99 ARG A O 1
ATOM 700 N N . LEU A 1 100 ? 11.144 3.003 -5.281 1.00 59.41 100 LEU A N 1
ATOM 701 C CA . LEU A 1 100 ? 10.274 4.165 -5.468 1.00 59.41 100 LEU A CA 1
ATOM 702 C C . LEU A 1 100 ? 9.381 4.048 -6.710 1.00 59.41 100 LEU A C 1
ATOM 704 O O . LEU A 1 100 ? 9.878 3.997 -7.830 1.00 59.41 100 LEU A O 1
ATOM 708 N N . VAL A 1 101 ? 8.064 4.091 -6.506 1.00 63.84 101 VAL A N 1
ATOM 709 C CA . VAL A 1 101 ? 7.054 4.239 -7.565 1.00 63.84 101 VAL A CA 1
ATOM 710 C C . VAL A 1 101 ? 6.323 5.561 -7.355 1.00 63.84 101 VAL A C 1
ATOM 712 O O . VAL A 1 101 ? 5.726 5.767 -6.295 1.00 63.84 101 VAL A O 1
ATOM 715 N N . ILE A 1 102 ? 6.357 6.456 -8.346 1.00 56.06 102 ILE A N 1
ATOM 716 C CA . ILE A 1 102 ? 5.627 7.731 -8.315 1.00 56.06 102 ILE A CA 1
ATOM 717 C C . ILE A 1 102 ? 4.768 7.846 -9.577 1.00 56.06 102 ILE A C 1
ATOM 719 O O . ILE A 1 102 ? 5.292 7.856 -10.686 1.00 56.06 102 ILE A O 1
ATOM 723 N N . GLY A 1 103 ? 3.450 7.956 -9.399 1.00 54.22 103 GLY A N 1
ATOM 724 C CA . GLY A 1 103 ? 2.484 8.156 -10.480 1.00 54.22 103 GLY A CA 1
ATOM 725 C C . GLY A 1 103 ? 1.688 9.448 -10.297 1.00 54.22 103 GLY A C 1
ATOM 726 O O . GLY A 1 103 ? 1.046 9.650 -9.263 1.00 54.22 103 GLY A O 1
ATOM 727 N N . SER A 1 104 ? 1.695 10.316 -11.309 1.00 44.78 104 SER A N 1
ATOM 728 C CA . SER A 1 104 ? 1.040 11.635 -11.251 1.00 44.78 104 SER A CA 1
ATOM 729 C C . SER A 1 104 ? -0.478 11.571 -11.443 1.00 44.78 104 SER A C 1
ATOM 731 O O . SER A 1 104 ? -1.183 12.497 -11.057 1.00 44.78 104 SER A O 1
ATOM 733 N N . GLN A 1 105 ? -0.999 10.478 -12.005 1.00 57.16 105 GLN A N 1
ATOM 734 C CA . GLN A 1 105 ? -2.437 10.246 -12.148 1.00 57.16 105 GLN A CA 1
ATOM 735 C C . GLN A 1 105 ? -2.848 8.961 -11.426 1.00 57.16 105 GLN A C 1
ATOM 737 O O . GLN A 1 105 ? -3.323 9.005 -10.285 1.00 57.16 105 GLN A O 1
ATOM 742 N N . ARG A 1 106 ? -2.612 7.808 -12.057 1.00 60.50 106 ARG A N 1
ATOM 743 C CA . ARG A 1 106 ? -3.101 6.506 -11.606 1.00 60.50 106 ARG A CA 1
ATOM 744 C C . ARG A 1 106 ? -1.960 5.498 -11.521 1.00 60.50 106 ARG A C 1
ATOM 746 O O . ARG A 1 106 ? -1.129 5.399 -12.414 1.00 60.50 106 ARG A O 1
ATOM 753 N N . ILE A 1 107 ? -1.930 4.750 -10.427 1.00 65.12 107 ILE A N 1
ATOM 754 C CA . ILE A 1 107 ? -1.117 3.549 -10.262 1.00 65.12 107 ILE A CA 1
ATOM 755 C C . ILE A 1 107 ? -2.090 2.381 -10.238 1.00 65.12 107 ILE A C 1
ATOM 757 O O . ILE A 1 107 ? -2.808 2.199 -9.253 1.00 65.12 107 ILE A O 1
ATOM 761 N N . GLU A 1 108 ? -2.119 1.597 -11.310 1.00 64.88 108 GLU A N 1
ATOM 762 C CA . GLU A 1 108 ? -3.028 0.454 -11.397 1.00 64.88 108 GLU A CA 1
ATOM 763 C C . GLU A 1 108 ? -2.567 -0.685 -10.489 1.00 64.88 108 GLU A C 1
ATOM 765 O O . GLU A 1 108 ? -3.327 -1.207 -9.667 1.00 64.88 108 GLU A O 1
ATOM 770 N N . LYS A 1 109 ? -1.295 -1.085 -10.610 1.00 68.25 109 LYS A N 1
ATOM 771 C CA . LYS A 1 109 ? -0.804 -2.264 -9.903 1.00 68.25 109 LYS A CA 1
ATOM 772 C C . LYS A 1 109 ? 0.690 -2.204 -9.607 1.00 68.25 109 LYS A C 1
ATOM 774 O O . LYS A 1 109 ? 1.510 -2.056 -10.506 1.00 68.25 109 LYS A O 1
ATOM 779 N N . VAL A 1 110 ? 1.023 -2.428 -8.340 1.00 66.56 110 VAL A N 1
ATOM 780 C CA . VAL A 1 110 ? 2.382 -2.693 -7.856 1.00 66.56 110 VAL A CA 1
ATOM 781 C C . VAL A 1 110 ? 2.379 -4.043 -7.151 1.00 66.56 110 VAL A C 1
ATOM 783 O O . VAL A 1 110 ? 1.575 -4.265 -6.240 1.00 66.56 110 VAL A O 1
ATOM 786 N N . ILE A 1 111 ? 3.258 -4.954 -7.564 1.00 67.94 111 ILE A N 1
ATOM 787 C CA . ILE A 1 111 ? 3.432 -6.264 -6.925 1.00 67.94 111 ILE A CA 1
ATOM 788 C C . ILE A 1 111 ? 4.910 -6.474 -6.625 1.00 67.94 111 ILE A C 1
ATOM 790 O O . ILE A 1 111 ? 5.722 -6.418 -7.543 1.00 67.94 111 ILE A O 1
ATOM 794 N N . GLY A 1 112 ? 5.245 -6.767 -5.370 1.00 62.88 112 GLY A N 1
ATOM 795 C CA . GLY A 1 112 ? 6.611 -7.077 -4.965 1.00 62.88 112 GLY A CA 1
ATOM 796 C C . GLY A 1 112 ? 6.691 -8.239 -3.989 1.00 62.88 112 GLY A C 1
ATOM 797 O O . GLY A 1 112 ? 5.918 -8.333 -3.038 1.00 62.88 112 GLY A O 1
ATOM 798 N N . SER A 1 113 ? 7.650 -9.129 -4.212 1.00 53.88 113 SER A N 1
ATOM 799 C CA . SER A 1 113 ? 7.815 -10.332 -3.397 1.00 53.88 113 SER A CA 1
ATOM 800 C C . SER A 1 113 ? 8.694 -10.113 -2.147 1.00 53.88 113 SER A C 1
ATOM 802 O O . SER A 1 113 ? 8.489 -10.754 -1.116 1.00 53.88 113 SER A O 1
ATOM 804 N N . GLY A 1 114 ? 9.601 -9.132 -2.189 1.00 64.12 114 GLY A N 1
ATOM 805 C CA . GLY A 1 114 ? 10.481 -8.739 -1.082 1.00 64.12 114 GLY A CA 1
ATOM 806 C C . GLY A 1 114 ? 9.996 -7.477 -0.363 1.00 64.12 114 GLY A C 1
ATOM 807 O O . GLY A 1 114 ? 9.122 -7.529 0.504 1.00 64.12 114 GLY A O 1
ATOM 808 N N . ARG A 1 115 ? 10.569 -6.323 -0.719 1.00 68.81 115 ARG A N 1
ATOM 809 C CA . ARG A 1 115 ? 10.275 -5.019 -0.102 1.00 68.81 115 ARG A CA 1
ATOM 810 C C . ARG A 1 115 ? 9.767 -4.010 -1.131 1.00 68.81 115 ARG A C 1
ATOM 812 O O . ARG A 1 115 ? 10.413 -3.794 -2.154 1.00 68.81 115 ARG A O 1
ATOM 819 N N . ILE A 1 116 ? 8.644 -3.373 -0.812 1.00 74.56 116 ILE A N 1
ATOM 820 C CA . ILE A 1 116 ? 8.119 -2.166 -1.454 1.00 74.56 116 ILE A CA 1
ATOM 821 C C . ILE A 1 116 ? 8.376 -1.007 -0.492 1.00 74.56 116 ILE A C 1
ATOM 823 O O . ILE A 1 116 ? 7.682 -0.867 0.513 1.00 74.56 116 ILE A O 1
ATOM 827 N N . GLU A 1 117 ? 9.374 -0.179 -0.781 1.00 76.12 117 GLU A N 1
ATOM 828 C CA . GLU A 1 117 ? 9.718 0.960 0.075 1.00 76.12 117 GLU A CA 1
ATOM 829 C C . GLU A 1 117 ? 8.687 2.083 -0.042 1.00 76.12 117 GLU A C 1
ATOM 831 O O . GLU A 1 117 ? 8.160 2.574 0.957 1.00 76.12 117 GLU A O 1
ATOM 836 N N . LYS A 1 118 ? 8.375 2.522 -1.267 1.00 79.75 118 LYS A N 1
ATOM 837 C CA . LYS A 1 118 ? 7.543 3.713 -1.442 1.00 79.75 118 LYS A CA 1
ATOM 838 C C . LYS A 1 118 ? 6.716 3.683 -2.719 1.00 79.75 118 LYS A C 1
ATOM 840 O O . LYS A 1 118 ? 7.257 3.591 -3.815 1.00 79.75 118 LYS A O 1
ATOM 845 N N . VAL A 1 119 ? 5.406 3.849 -2.562 1.00 78.00 119 VAL A N 1
ATOM 846 C CA . VAL A 1 119 ? 4.435 4.069 -3.642 1.00 78.00 119 VAL A CA 1
ATOM 847 C C . VAL A 1 119 ? 3.722 5.393 -3.384 1.00 78.00 119 VAL A C 1
ATOM 849 O O . VAL A 1 119 ? 3.157 5.587 -2.306 1.00 78.00 119 VAL A O 1
ATOM 852 N N . ILE A 1 120 ? 3.755 6.313 -4.346 1.00 77.25 120 ILE A N 1
ATOM 853 C CA . ILE A 1 120 ? 3.104 7.626 -4.260 1.00 77.25 120 ILE A CA 1
ATOM 854 C C . ILE A 1 120 ? 2.223 7.833 -5.489 1.00 77.25 120 ILE A C 1
ATOM 856 O O . ILE A 1 120 ? 2.731 7.851 -6.605 1.00 77.25 120 ILE A O 1
ATOM 860 N N . GLY A 1 121 ? 0.922 8.021 -5.285 1.00 72.31 121 GLY A N 1
ATOM 861 C CA . GLY A 1 121 ? -0.045 8.302 -6.345 1.00 72.31 121 GLY A CA 1
ATOM 862 C C . GLY A 1 121 ? -0.821 9.586 -6.070 1.00 72.31 121 GLY A C 1
ATOM 863 O O . GLY A 1 121 ? -1.347 9.769 -4.970 1.00 72.31 121 GLY A O 1
ATOM 864 N N . SER A 1 122 ? -0.932 10.474 -7.055 1.00 67.31 122 SER A N 1
ATOM 865 C CA . SER A 1 122 ? -1.641 11.745 -6.854 1.00 67.31 122 SER A CA 1
ATOM 866 C C . SER A 1 122 ? -3.165 11.605 -6.955 1.00 67.31 122 SER A C 1
ATOM 868 O O . SER A 1 122 ? -3.864 12.156 -6.109 1.00 67.31 122 SER A O 1
ATOM 870 N N . GLN A 1 123 ? -3.722 10.835 -7.902 1.00 71.75 123 GLN A N 1
ATOM 871 C CA . GLN A 1 123 ? -5.183 10.646 -7.978 1.00 71.75 123 GLN A CA 1
ATOM 872 C C . GLN A 1 123 ? -5.641 9.280 -7.469 1.00 71.75 123 GLN A C 1
ATOM 874 O O . GLN A 1 123 ? -6.533 9.212 -6.623 1.00 71.75 123 GLN A O 1
ATOM 879 N N . ARG A 1 124 ? -5.059 8.177 -7.951 1.00 76.62 124 ARG A N 1
ATOM 880 C CA . ARG A 1 124 ? -5.532 6.830 -7.592 1.00 76.62 124 ARG A CA 1
ATOM 881 C C . ARG A 1 124 ? -4.399 5.817 -7.508 1.00 76.62 124 ARG A C 1
ATOM 883 O O . ARG A 1 124 ? -3.547 5.761 -8.383 1.00 76.62 124 ARG A O 1
ATOM 890 N N . ILE A 1 125 ? -4.428 4.996 -6.468 1.00 81.94 125 ILE A N 1
ATOM 891 C CA . ILE A 1 125 ? -3.663 3.759 -6.340 1.00 81.94 125 ILE A CA 1
ATOM 892 C C . ILE A 1 125 ? -4.682 2.635 -6.233 1.00 81.94 125 ILE A C 1
ATOM 894 O O . ILE A 1 125 ? -5.361 2.502 -5.218 1.00 81.94 125 ILE A O 1
ATOM 898 N N . GLU A 1 126 ? -4.803 1.824 -7.269 1.00 80.38 126 GLU A N 1
ATOM 899 C CA . GLU A 1 126 ? -5.719 0.687 -7.268 1.00 80.38 126 GLU A CA 1
ATOM 900 C C . GLU A 1 126 ? -5.207 -0.444 -6.399 1.00 80.38 126 GLU A C 1
ATOM 902 O O . GLU A 1 126 ? -5.921 -0.946 -5.532 1.00 80.38 126 GLU A O 1
ATOM 907 N N . LYS A 1 127 ? -3.967 -0.880 -6.633 1.00 83.12 127 LYS A N 1
ATOM 908 C CA . LYS A 1 127 ? -3.494 -2.110 -6.013 1.00 83.12 127 LYS A CA 1
ATOM 909 C C . LYS A 1 127 ? -2.008 -2.084 -5.706 1.00 83.12 127 LYS A C 1
ATOM 911 O O . LYS A 1 127 ? -1.175 -1.949 -6.594 1.00 83.12 127 LYS A O 1
ATOM 916 N N . VAL A 1 128 ? -1.682 -2.337 -4.445 1.00 82.62 128 VAL A N 1
ATOM 917 C CA . VAL A 1 128 ? -0.325 -2.636 -3.978 1.00 82.62 128 VAL A CA 1
ATOM 918 C C . VAL A 1 128 ? -0.351 -3.988 -3.277 1.00 82.62 128 VAL A C 1
ATOM 920 O O . VAL A 1 128 ? -1.157 -4.201 -2.370 1.00 82.62 128 VAL A O 1
ATOM 923 N N . ILE A 1 129 ? 0.500 -4.917 -3.706 1.00 81.06 129 ILE A N 1
ATOM 924 C CA . ILE A 1 129 ? 0.626 -6.256 -3.123 1.00 81.06 129 ILE A CA 1
ATOM 925 C C . ILE A 1 129 ? 2.092 -6.503 -2.778 1.00 81.06 129 ILE A C 1
ATOM 927 O O . ILE A 1 129 ? 2.944 -6.449 -3.658 1.00 81.06 129 ILE A O 1
ATOM 931 N N . GLY A 1 130 ? 2.377 -6.805 -1.517 1.00 77.44 130 GLY A N 1
ATOM 932 C CA . GLY A 1 130 ? 3.720 -7.106 -1.031 1.00 77.44 130 GLY A CA 1
ATOM 933 C C . GLY A 1 130 ? 3.746 -8.418 -0.256 1.00 77.44 130 GLY A C 1
ATOM 934 O O . GLY A 1 130 ? 3.008 -8.533 0.724 1.00 77.44 130 GLY A O 1
ATOM 935 N N . SER A 1 131 ? 4.581 -9.397 -0.625 1.00 71.75 131 SER A N 1
ATOM 936 C CA . SER A 1 131 ? 4.692 -10.606 0.209 1.00 71.75 131 SER A CA 1
ATOM 937 C C . SER A 1 131 ? 5.621 -10.445 1.422 1.00 71.75 131 SER A C 1
ATOM 939 O O . SER A 1 131 ? 5.353 -11.023 2.477 1.00 71.75 131 SER A O 1
ATOM 941 N N . GLY A 1 132 ? 6.655 -9.602 1.335 1.00 75.75 132 GLY A N 1
ATOM 942 C CA . GLY A 1 132 ? 7.523 -9.264 2.469 1.00 75.75 132 GLY A CA 1
ATOM 943 C C . GLY A 1 132 ? 7.073 -8.003 3.216 1.00 75.75 132 GLY A C 1
ATOM 944 O O . GLY A 1 132 ? 6.262 -8.077 4.141 1.00 75.75 132 GLY A O 1
ATOM 945 N N . ARG A 1 133 ? 7.618 -6.833 2.861 1.00 80.88 133 ARG A N 1
ATOM 946 C CA . ARG A 1 133 ? 7.329 -5.549 3.534 1.00 80.88 133 ARG A CA 1
ATOM 947 C C . ARG A 1 133 ? 6.827 -4.484 2.567 1.00 80.88 133 ARG A C 1
ATOM 949 O O . ARG A 1 133 ? 7.402 -4.301 1.501 1.00 80.88 133 ARG A O 1
ATOM 956 N N . ILE A 1 134 ? 5.795 -3.753 2.972 1.00 87.94 134 ILE A N 1
ATOM 957 C CA . ILE A 1 134 ? 5.344 -2.504 2.356 1.00 87.94 134 ILE A CA 1
ATOM 958 C C . ILE A 1 134 ? 5.600 -1.394 3.367 1.00 87.94 134 ILE A C 1
ATOM 960 O O . ILE A 1 134 ? 4.910 -1.312 4.382 1.00 87.94 134 ILE A O 1
ATOM 964 N N . GLU A 1 135 ? 6.568 -0.530 3.104 1.00 89.88 135 GLU A N 1
ATOM 965 C CA . GLU A 1 135 ? 6.925 0.513 4.068 1.00 89.88 135 GLU A CA 1
ATOM 966 C C . GLU A 1 135 ? 6.016 1.723 3.938 1.00 89.88 135 GLU A C 1
ATOM 968 O O . GLU A 1 135 ? 5.499 2.238 4.930 1.00 89.88 135 GLU A O 1
ATOM 973 N N . LYS A 1 136 ? 5.767 2.184 2.708 1.00 92.50 136 LYS A N 1
ATOM 974 C CA . LYS A 1 136 ? 4.980 3.397 2.509 1.00 92.50 136 LYS A CA 1
ATOM 975 C C . LYS A 1 136 ? 4.128 3.371 1.250 1.00 92.50 136 LYS A C 1
ATOM 977 O O . LYS A 1 136 ? 4.634 3.296 0.135 1.00 92.50 136 LYS A O 1
ATOM 982 N N . VAL A 1 137 ? 2.827 3.574 1.431 1.00 92.44 137 VAL A N 1
ATOM 983 C CA . VAL A 1 137 ? 1.872 3.888 0.360 1.00 92.44 137 VAL A CA 1
ATOM 984 C C . VAL A 1 137 ? 1.226 5.234 0.671 1.00 92.44 137 VAL A C 1
ATOM 986 O O . VAL A 1 137 ? 0.678 5.421 1.758 1.00 92.44 137 VAL A O 1
ATOM 989 N N . ILE A 1 138 ? 1.307 6.182 -0.260 1.00 91.19 138 ILE A N 1
ATOM 990 C CA . ILE A 1 138 ? 0.729 7.524 -0.133 1.00 91.19 138 ILE A CA 1
ATOM 991 C C . ILE A 1 138 ? -0.160 7.798 -1.341 1.00 91.19 138 ILE A C 1
ATOM 993 O O . ILE A 1 138 ? 0.322 7.782 -2.468 1.00 91.19 138 ILE A O 1
ATOM 997 N N . GLY A 1 139 ? -1.433 8.092 -1.107 1.00 87.38 139 GLY A N 1
ATOM 998 C CA . GLY A 1 139 ? -2.393 8.447 -2.147 1.00 87.38 139 GLY A CA 1
ATOM 999 C C . GLY A 1 139 ? -3.102 9.753 -1.816 1.00 87.38 139 GLY A C 1
ATOM 1000 O O . GLY A 1 139 ? -3.752 9.838 -0.775 1.00 87.38 139 GLY A O 1
ATOM 1001 N N . SER A 1 140 ? -3.026 10.763 -2.683 1.00 83.94 140 SER A N 1
ATOM 1002 C CA . SER A 1 140 ? -3.747 12.024 -2.434 1.00 83.94 140 SER A CA 1
ATOM 1003 C C . SER A 1 140 ? -5.247 11.911 -2.756 1.00 83.94 140 SER A C 1
ATOM 1005 O O . SER A 1 140 ? -6.067 12.450 -2.018 1.00 83.94 140 SER A O 1
ATOM 1007 N N . GLY A 1 141 ? -5.648 11.145 -3.776 1.00 86.50 141 GLY A N 1
ATOM 1008 C CA . GLY A 1 141 ? -7.064 10.869 -4.062 1.00 86.50 141 GLY A CA 1
ATOM 1009 C C . GLY A 1 141 ? -7.587 9.588 -3.399 1.00 86.50 141 GLY A C 1
ATOM 1010 O O . GLY A 1 141 ? -8.150 9.637 -2.303 1.00 86.50 141 GLY A O 1
ATOM 1011 N N . ARG A 1 142 ? -7.449 8.429 -4.054 1.00 90.56 142 ARG A N 1
ATOM 1012 C CA . ARG A 1 142 ? -7.953 7.131 -3.559 1.00 90.56 142 ARG A CA 1
ATOM 1013 C C . ARG A 1 142 ? -6.873 6.057 -3.514 1.00 90.56 142 ARG A C 1
ATOM 1015 O O . ARG A 1 142 ? -6.097 5.922 -4.450 1.00 90.56 142 ARG A O 1
ATOM 1022 N N . ILE A 1 143 ? -6.868 5.265 -2.448 1.00 96.44 143 ILE A N 1
ATOM 1023 C CA . ILE A 1 143 ? -6.153 3.993 -2.344 1.00 96.44 143 ILE A CA 1
ATOM 1024 C C . ILE A 1 143 ? -7.209 2.901 -2.230 1.00 96.44 143 ILE A C 1
ATOM 1026 O O . ILE A 1 143 ? -7.903 2.819 -1.218 1.00 96.44 143 ILE A O 1
ATOM 1030 N N . GLU A 1 144 ? -7.333 2.055 -3.242 1.00 95.62 144 GLU A N 1
ATOM 1031 C CA . GLU A 1 144 ? -8.378 1.030 -3.247 1.00 95.62 144 GLU A CA 1
ATOM 1032 C C . GLU A 1 144 ? -7.935 -0.211 -2.488 1.00 95.62 144 GLU A C 1
ATOM 1034 O O . GLU A 1 144 ? -8.669 -0.742 -1.653 1.00 95.62 144 GLU A O 1
ATOM 1039 N N . LYS A 1 145 ? -6.704 -0.679 -2.722 1.00 96.88 145 LYS A N 1
ATOM 1040 C CA . LYS A 1 145 ? -6.257 -1.935 -2.126 1.00 96.88 145 LYS A CA 1
ATOM 1041 C C . LYS A 1 145 ? -4.766 -1.970 -1.829 1.00 96.88 145 LYS A C 1
ATOM 1043 O O . LYS A 1 145 ? -3.931 -1.907 -2.725 1.00 96.88 145 LYS A O 1
ATOM 1048 N N . VAL A 1 146 ? -4.439 -2.203 -0.563 1.00 96.12 146 VAL A N 1
ATOM 1049 C CA . VAL A 1 146 ? -3.091 -2.562 -0.106 1.00 96.12 146 VAL A CA 1
ATOM 1050 C C . VAL A 1 146 ? -3.156 -3.925 0.573 1.00 96.12 146 VAL A C 1
ATOM 1052 O O . VAL A 1 146 ? -3.949 -4.123 1.494 1.00 96.12 146 VAL A O 1
ATOM 1055 N N . ILE A 1 147 ? -2.345 -4.876 0.111 1.00 93.75 147 ILE A N 1
ATOM 1056 C CA . ILE A 1 147 ? -2.231 -6.217 0.693 1.00 93.75 147 ILE A CA 1
ATOM 1057 C C . ILE A 1 147 ? -0.776 -6.497 1.043 1.00 93.75 147 ILE A C 1
ATOM 1059 O O . ILE A 1 147 ? 0.085 -6.428 0.172 1.00 93.75 147 ILE A O 1
ATOM 1063 N N . GLY A 1 148 ? -0.524 -6.883 2.289 1.00 89.50 148 GLY A N 1
ATOM 1064 C CA . GLY A 1 148 ? 0.784 -7.308 2.772 1.00 89.50 148 GLY A CA 1
ATOM 1065 C C . GLY A 1 148 ? 0.692 -8.631 3.527 1.00 89.50 148 GLY A C 1
ATOM 1066 O O . GLY A 1 148 ? -0.093 -8.733 4.471 1.00 89.50 148 GLY A O 1
ATOM 1067 N N . SER A 1 149 ? 1.485 -9.646 3.172 1.00 84.31 149 SER A N 1
ATOM 1068 C CA . SER A 1 149 ? 1.563 -10.857 4.010 1.00 84.31 149 SER A CA 1
ATOM 1069 C C . SER A 1 149 ? 2.518 -10.693 5.194 1.00 84.31 149 SER A C 1
ATOM 1071 O O . SER A 1 149 ? 2.168 -11.115 6.290 1.00 84.31 149 SER A O 1
ATOM 1073 N N . GLY A 1 150 ? 3.662 -10.018 5.035 1.00 86.38 150 GLY A N 1
ATOM 1074 C CA . GLY A 1 150 ? 4.591 -9.759 6.142 1.00 86.38 150 GLY A CA 1
ATOM 1075 C C . GLY A 1 150 ? 4.242 -8.510 6.962 1.00 86.38 150 GLY A C 1
ATOM 1076 O O . GLY A 1 150 ? 3.606 -8.610 8.012 1.00 86.38 150 GLY A O 1
ATOM 1077 N N . ARG A 1 151 ? 4.683 -7.322 6.529 1.00 90.31 151 ARG A N 1
ATOM 1078 C CA . ARG A 1 151 ? 4.420 -6.050 7.240 1.00 90.31 151 ARG A CA 1
ATOM 1079 C C . ARG A 1 151 ? 3.950 -4.941 6.311 1.00 90.31 151 ARG A C 1
ATOM 1081 O O . ARG A 1 151 ? 4.468 -4.799 5.208 1.00 90.31 151 ARG A O 1
ATOM 1088 N N . ILE A 1 152 ? 3.013 -4.137 6.797 1.00 97.19 152 ILE A N 1
ATOM 1089 C CA . ILE A 1 152 ? 2.614 -2.851 6.229 1.00 97.19 152 ILE A CA 1
ATOM 1090 C C . ILE A 1 152 ? 2.926 -1.787 7.279 1.00 97.19 152 ILE A C 1
ATOM 1092 O O . ILE A 1 152 ? 2.230 -1.697 8.289 1.00 97.19 152 ILE A O 1
ATOM 1096 N N . GLU A 1 153 ? 3.954 -0.977 7.057 1.00 96.88 153 GLU A N 1
ATOM 1097 C CA . GLU A 1 153 ? 4.354 0.040 8.036 1.00 96.88 153 GLU A CA 1
ATOM 1098 C C . GLU A 1 153 ? 3.448 1.271 7.928 1.00 96.88 153 GLU A C 1
ATOM 1100 O O . GLU A 1 153 ? 2.905 1.756 8.922 1.00 96.88 153 GLU A O 1
ATOM 1105 N N . LYS A 1 154 ? 3.206 1.776 6.710 1.00 97.88 154 LYS A N 1
ATOM 1106 C CA . LYS A 1 154 ? 2.437 3.013 6.542 1.00 97.88 154 LYS A CA 1
ATOM 1107 C C . LYS A 1 154 ? 1.577 3.056 5.284 1.00 97.88 154 LYS A C 1
ATOM 1109 O O . LYS A 1 154 ? 2.074 3.010 4.161 1.00 97.88 154 LYS A O 1
ATOM 1114 N N . VAL A 1 155 ? 0.285 3.305 5.478 1.00 97.69 155 VAL A N 1
ATOM 1115 C CA . VAL A 1 155 ? -0.664 3.679 4.419 1.00 97.69 155 VAL A CA 1
ATOM 1116 C C . VAL A 1 155 ? -1.269 5.037 4.759 1.00 97.69 155 VAL A C 1
ATOM 1118 O O . VAL A 1 155 ? -1.811 5.224 5.848 1.00 97.69 155 VAL A O 1
ATOM 1121 N N . ILE A 1 156 ? -1.158 5.999 3.844 1.00 97.38 156 ILE A N 1
ATOM 1122 C CA . ILE A 1 156 ? -1.686 7.358 4.001 1.00 97.38 156 ILE A CA 1
ATOM 1123 C C . ILE A 1 156 ? -2.560 7.699 2.801 1.00 97.38 156 ILE A C 1
ATOM 1125 O O . ILE A 1 156 ? -2.072 7.698 1.675 1.00 97.38 156 ILE A O 1
ATOM 1129 N N . GLY A 1 157 ? -3.821 8.033 3.043 1.00 94.69 157 GLY A N 1
ATOM 1130 C CA . GLY A 1 157 ? -4.768 8.444 2.013 1.00 94.69 157 GLY A CA 1
ATOM 1131 C C . GLY A 1 157 ? -5.405 9.784 2.353 1.00 94.69 157 GLY A C 1
ATOM 1132 O O . GLY A 1 157 ? -6.038 9.906 3.402 1.00 94.69 157 GLY A O 1
ATOM 1133 N N . SER A 1 158 ? -5.290 10.784 1.480 1.00 90.62 158 SER A N 1
ATOM 1134 C CA . SER A 1 158 ? -5.922 12.080 1.751 1.00 90.62 158 SER A CA 1
ATOM 1135 C C . SER A 1 158 ? -7.434 12.067 1.452 1.00 90.62 158 SER A C 1
ATOM 1137 O O . SER A 1 158 ? -8.226 12.632 2.210 1.00 90.62 158 SER A O 1
ATOM 1139 N N . GLY A 1 159 ? -7.876 11.359 0.407 1.00 91.56 159 GLY A N 1
ATOM 1140 C CA . GLY A 1 159 ? -9.299 11.189 0.088 1.00 91.56 159 GLY A CA 1
ATOM 1141 C C . GLY A 1 159 ? -9.924 9.921 0.682 1.00 91.56 159 GLY A C 1
ATOM 1142 O O . GLY A 1 159 ? -10.707 9.994 1.630 1.00 91.56 159 GLY A O 1
ATOM 1143 N N . ARG A 1 160 ? -9.627 8.745 0.122 1.00 94.88 160 ARG A N 1
ATOM 1144 C CA . ARG A 1 160 ? -10.239 7.470 0.547 1.00 94.88 160 ARG A CA 1
ATOM 1145 C C . ARG A 1 160 ? -9.227 6.334 0.594 1.00 94.88 160 ARG A C 1
ATOM 1147 O O . ARG A 1 160 ? -8.426 6.195 -0.323 1.00 94.88 160 ARG A O 1
ATOM 1154 N N . ILE A 1 161 ? -9.305 5.516 1.637 1.00 98.19 161 ILE A N 1
ATOM 1155 C CA . ILE A 1 161 ? -8.660 4.206 1.722 1.00 98.19 161 ILE A CA 1
ATOM 1156 C C . ILE A 1 161 ? -9.777 3.168 1.785 1.00 98.19 161 ILE A C 1
ATOM 1158 O O . ILE A 1 161 ? -10.475 3.077 2.793 1.00 98.19 161 ILE A O 1
ATOM 1162 N N . GLU A 1 162 ? -9.964 2.393 0.725 1.00 98.00 162 GLU A N 1
ATOM 1163 C CA . GLU A 1 162 ? -11.043 1.400 0.680 1.00 98.00 162 GLU A CA 1
ATOM 1164 C C . GLU A 1 162 ? -10.632 0.127 1.423 1.00 98.00 162 GLU A C 1
ATOM 1166 O O . GLU A 1 162 ? -11.361 -0.365 2.285 1.00 98.00 162 GLU A O 1
ATOM 1171 N N . LYS A 1 163 ? -9.428 -0.399 1.161 1.00 98.38 163 LYS A N 1
ATOM 1172 C CA . LYS A 1 163 ? -9.006 -1.662 1.772 1.00 98.38 163 LYS A CA 1
ATOM 1173 C C . LYS A 1 163 ? -7.517 -1.739 2.091 1.00 98.38 163 LYS A C 1
ATOM 1175 O O . LYS A 1 163 ? -6.667 -1.646 1.208 1.00 98.38 163 LYS A O 1
ATOM 1180 N N . VAL A 1 164 ? -7.213 -2.063 3.345 1.00 98.00 164 VAL A N 1
ATOM 1181 C CA . VAL A 1 164 ? -5.883 -2.496 3.797 1.00 98.00 164 VAL A CA 1
ATOM 1182 C C . VAL A 1 164 ? -6.002 -3.879 4.427 1.00 98.00 164 VAL A C 1
ATOM 1184 O O . VAL A 1 164 ? -6.834 -4.089 5.310 1.00 98.00 164 VAL A O 1
ATOM 1187 N N . ILE A 1 165 ? -5.195 -4.831 3.962 1.00 97.69 165 ILE A N 1
ATOM 1188 C CA . ILE A 1 165 ? -5.157 -6.205 4.476 1.00 97.69 165 ILE A CA 1
ATOM 1189 C C . ILE A 1 165 ? -3.719 -6.565 4.831 1.00 97.69 165 ILE A C 1
ATOM 1191 O O . ILE A 1 165 ? -2.848 -6.534 3.966 1.00 97.69 165 ILE A O 1
ATOM 1195 N N . GLY A 1 166 ? -3.488 -6.952 6.079 1.00 94.75 166 GLY A N 1
ATOM 1196 C CA . GLY A 1 166 ? -2.195 -7.391 6.587 1.00 94.75 166 GLY A CA 1
ATOM 1197 C C . GLY A 1 166 ? -2.313 -8.754 7.255 1.00 94.75 166 GLY A C 1
ATOM 1198 O O . GLY A 1 166 ? -3.147 -8.922 8.140 1.00 94.75 166 GLY A O 1
ATOM 1199 N N . SER A 1 167 ? -1.485 -9.725 6.869 1.00 90.44 167 SER A N 1
ATOM 1200 C CA . SER A 1 167 ? -1.457 -11.019 7.575 1.00 90.44 167 SER A CA 1
ATOM 1201 C C . SER A 1 167 ? -0.554 -10.958 8.813 1.00 90.44 167 SER A C 1
ATOM 1203 O O . SER A 1 167 ? -0.982 -11.353 9.890 1.00 90.44 167 SER A O 1
ATOM 1205 N N . GLY A 1 168 ? 0.646 -10.376 8.710 1.00 91.06 168 GLY A N 1
ATOM 1206 C CA . GLY A 1 168 ? 1.544 -10.174 9.853 1.00 91.06 168 GLY A CA 1
ATOM 1207 C C . GLY A 1 168 ? 1.239 -8.912 10.670 1.00 91.06 168 GLY A C 1
ATOM 1208 O O . GLY A 1 168 ? 0.556 -8.980 11.692 1.00 91.06 168 GLY A O 1
ATOM 1209 N N . ARG A 1 169 ? 1.775 -7.750 10.271 1.00 94.12 169 ARG A N 1
ATOM 1210 C CA . ARG A 1 169 ? 1.584 -6.479 11.007 1.00 94.12 169 ARG A CA 1
ATOM 1211 C C . ARG A 1 169 ? 1.136 -5.331 10.112 1.00 94.12 169 ARG A C 1
ATOM 1213 O O . ARG A 1 169 ? 1.639 -5.184 9.002 1.00 94.12 169 ARG A O 1
ATOM 1220 N N . ILE A 1 170 ? 0.235 -4.504 10.632 1.00 98.06 170 ILE A N 1
ATOM 1221 C CA . ILE A 1 170 ? -0.127 -3.188 10.108 1.00 98.06 170 ILE A CA 1
ATOM 1222 C C . ILE A 1 170 ? 0.216 -2.165 11.190 1.00 98.06 170 ILE A C 1
ATOM 1224 O O . ILE A 1 170 ? -0.464 -2.097 12.211 1.00 98.06 170 ILE A O 1
ATOM 1228 N N . GLU A 1 171 ? 1.246 -1.357 10.981 1.00 97.88 171 GLU A N 1
ATOM 1229 C CA . GLU A 1 171 ? 1.657 -0.375 11.991 1.00 97.88 171 GLU A CA 1
ATOM 1230 C C . GLU A 1 171 ? 0.778 0.877 11.906 1.00 97.88 171 GLU A C 1
ATOM 1232 O O . GLU A 1 171 ? 0.201 1.321 12.899 1.00 97.88 171 GLU A O 1
ATOM 1237 N N . LYS A 1 172 ? 0.594 1.440 10.704 1.00 98.19 172 LYS A N 1
ATOM 1238 C CA . LYS A 1 172 ? -0.147 2.697 10.565 1.00 98.19 172 LYS A CA 1
ATOM 1239 C C . LYS A 1 172 ? -1.010 2.786 9.312 1.00 98.19 172 LYS A C 1
ATOM 1241 O O . LYS A 1 172 ? -0.514 2.761 8.187 1.00 98.19 172 LYS A O 1
ATOM 1246 N N . VAL A 1 173 ? -2.296 3.062 9.514 1.00 98.00 173 VAL A N 1
ATOM 1247 C CA . VAL A 1 173 ? -3.231 3.495 8.464 1.00 98.00 173 VAL A CA 1
ATOM 1248 C C . VAL A 1 173 ? -3.787 4.868 8.830 1.00 98.00 173 VAL A C 1
ATOM 1250 O O . VAL A 1 173 ? -4.326 5.052 9.920 1.00 98.00 173 VAL A O 1
ATOM 1253 N N . MET A 1 174 ? -3.641 5.847 7.939 1.00 97.44 174 MET A N 1
ATOM 1254 C CA . MET A 1 174 ? -4.137 7.212 8.133 1.00 97.44 174 MET A CA 1
ATOM 1255 C C . MET A 1 174 ? -4.970 7.662 6.941 1.00 97.44 174 MET A C 1
ATOM 1257 O O . MET A 1 174 ? -4.464 7.693 5.823 1.00 97.44 174 MET A O 1
ATOM 1261 N N . GLY A 1 175 ? -6.211 8.067 7.189 1.00 94.69 175 GLY A N 1
ATOM 1262 C CA . GLY A 1 175 ? -7.118 8.594 6.177 1.00 94.69 175 GLY A CA 1
ATOM 1263 C C . GLY A 1 175 ? -7.707 9.934 6.605 1.00 94.69 175 GLY A C 1
ATOM 1264 O O . GLY A 1 175 ? -8.421 9.975 7.603 1.00 94.69 175 GLY A O 1
ATOM 1265 N N . SER A 1 176 ? -7.477 11.024 5.867 1.00 91.69 176 SER A N 1
ATOM 1266 C CA . SER A 1 176 ? -8.149 12.300 6.188 1.00 91.69 176 SER A CA 1
ATOM 1267 C C . SER A 1 176 ? -9.595 12.369 5.690 1.00 91.69 176 SER A C 1
ATOM 1269 O O . SER A 1 176 ? -10.395 13.130 6.225 1.00 91.69 176 SER A O 1
ATOM 1271 N N . GLY A 1 177 ? -9.977 11.564 4.699 1.00 92.44 177 GLY A N 1
ATOM 1272 C CA . GLY A 1 177 ? -11.382 11.368 4.347 1.00 92.44 177 GLY A CA 1
ATOM 1273 C C . GLY A 1 177 ? -11.951 10.110 4.997 1.00 92.44 177 GLY A C 1
ATOM 1274 O O . GLY A 1 177 ? -12.276 10.115 6.186 1.00 92.44 177 GLY A O 1
ATOM 1275 N N . ARG A 1 178 ? -12.116 9.040 4.211 1.00 94.50 178 ARG A N 1
ATOM 1276 C CA . ARG A 1 178 ? -12.739 7.782 4.663 1.00 94.50 178 ARG A CA 1
ATOM 1277 C C . ARG A 1 178 ? -11.752 6.619 4.663 1.00 94.50 178 ARG A C 1
ATOM 1279 O O . ARG A 1 178 ? -10.986 6.468 3.715 1.00 94.50 178 ARG A O 1
ATOM 1286 N N . ILE A 1 179 ? -11.830 5.786 5.695 1.00 98.00 179 ILE A N 1
ATOM 1287 C CA . ILE A 1 179 ? -11.242 4.446 5.733 1.00 98.00 179 ILE A CA 1
ATOM 1288 C C . ILE A 1 179 ? -12.400 3.451 5.767 1.00 98.00 179 ILE A C 1
ATOM 1290 O O . ILE A 1 179 ? -13.145 3.414 6.743 1.00 98.00 179 ILE A O 1
ATOM 1294 N N . GLU A 1 180 ? -12.568 2.646 4.725 1.00 98.00 180 GLU A N 1
ATOM 1295 C CA . GLU A 1 180 ? -13.684 1.693 4.679 1.00 98.00 180 GLU A CA 1
ATOM 1296 C C . GLU A 1 180 ? -13.322 0.397 5.398 1.00 98.00 180 GLU A C 1
ATOM 1298 O O . GLU A 1 180 ? -14.056 -0.067 6.269 1.00 98.00 180 GLU A O 1
ATOM 1303 N N . LYS A 1 181 ? -12.158 -0.188 5.096 1.00 98.31 181 LYS A N 1
ATOM 1304 C CA . LYS A 1 181 ? -11.794 -1.480 5.676 1.00 98.31 181 LYS A CA 1
ATOM 1305 C C . LYS A 1 181 ? -10.311 -1.620 5.988 1.00 98.31 181 LYS A C 1
ATOM 1307 O O . LYS A 1 181 ? -9.461 -1.551 5.103 1.00 98.31 181 LYS A O 1
ATOM 1312 N N . VAL A 1 182 ? -10.016 -1.957 7.239 1.00 97.81 182 VAL A N 1
ATOM 1313 C CA . VAL A 1 182 ? -8.701 -2.444 7.680 1.00 97.81 182 VAL A CA 1
ATOM 1314 C C . VAL A 1 182 ? -8.871 -3.843 8.261 1.00 97.81 182 VAL A C 1
ATOM 1316 O O . VAL A 1 182 ? -9.747 -4.064 9.094 1.00 97.81 182 VAL A O 1
ATOM 1319 N N . ILE A 1 183 ? -8.068 -4.796 7.793 1.00 97.44 183 ILE A N 1
ATOM 1320 C CA . ILE A 1 183 ? -8.081 -6.189 8.251 1.00 97.44 183 ILE A CA 1
ATOM 1321 C C . ILE A 1 183 ? -6.658 -6.602 8.610 1.00 97.44 183 ILE A C 1
ATOM 1323 O O . ILE A 1 183 ? -5.779 -6.534 7.752 1.00 97.44 183 ILE A O 1
ATOM 1327 N N . GLY A 1 184 ? -6.439 -7.065 9.835 1.00 94.62 184 GLY A N 1
ATOM 1328 C CA . GLY A 1 184 ? -5.137 -7.521 10.316 1.00 94.62 184 GLY A CA 1
ATOM 1329 C C . GLY A 1 184 ? -5.235 -8.889 10.977 1.00 94.62 184 GLY A C 1
ATOM 1330 O O . GLY A 1 184 ? -5.985 -9.039 11.929 1.00 94.62 184 GLY A O 1
ATOM 1331 N N . SER A 1 185 ? -4.490 -9.892 10.509 1.00 91.19 185 SER A N 1
ATOM 1332 C CA . SER A 1 185 ? -4.520 -11.212 11.165 1.00 91.19 185 SER A CA 1
ATOM 1333 C C . SER A 1 185 ? -3.609 -11.288 12.400 1.00 91.19 185 SER A C 1
ATOM 1335 O O . SER A 1 185 ? -3.972 -11.915 13.390 1.00 91.19 185 SER A O 1
ATOM 1337 N N . GLY A 1 186 ? -2.454 -10.613 12.375 1.00 91.81 186 GLY A N 1
ATOM 1338 C CA . GLY A 1 186 ? -1.552 -10.492 13.524 1.00 91.81 186 GLY A CA 1
ATOM 1339 C C . GLY A 1 186 ? -1.807 -9.235 14.362 1.00 91.81 186 GLY A C 1
ATOM 1340 O O . GLY A 1 186 ? -2.621 -9.250 15.282 1.00 91.81 186 GLY A O 1
ATOM 1341 N N . ARG A 1 187 ? -1.087 -8.138 14.089 1.00 94.75 187 ARG A N 1
ATOM 1342 C CA . ARG A 1 187 ? -1.198 -6.882 14.863 1.00 94.75 187 ARG A CA 1
ATOM 1343 C C . ARG A 1 187 ? -1.596 -5.693 13.994 1.00 94.75 187 ARG A C 1
ATOM 1345 O O . ARG A 1 187 ? -1.026 -5.501 12.923 1.00 94.75 187 ARG A O 1
ATOM 1352 N N . ILE A 1 188 ? -2.514 -4.873 14.497 1.00 97.75 188 ILE A N 1
ATOM 1353 C CA . ILE A 1 188 ? -2.812 -3.524 14.015 1.00 97.75 188 ILE A CA 1
ATOM 1354 C C . ILE A 1 188 ? -2.431 -2.540 15.124 1.00 97.75 188 ILE A C 1
ATOM 1356 O O . ILE A 1 188 ? -3.072 -2.510 16.171 1.00 97.75 188 ILE A O 1
ATOM 1360 N N . GLU A 1 189 ? -1.410 -1.717 14.915 1.00 97.56 189 GLU A N 1
ATOM 1361 C CA . GLU A 1 189 ? -0.984 -0.761 15.947 1.00 97.56 189 GLU A CA 1
ATOM 1362 C C . GLU A 1 189 ? -1.847 0.502 15.907 1.00 97.56 189 GLU A C 1
ATOM 1364 O O . GLU A 1 189 ? -2.401 0.929 16.921 1.00 97.56 189 GLU A O 1
ATOM 1369 N N . LYS A 1 190 ? -2.036 1.102 14.724 1.00 97.88 190 LYS A N 1
ATOM 1370 C CA . LYS A 1 190 ? -2.776 2.361 14.626 1.00 97.88 190 LYS A CA 1
ATOM 1371 C C . LYS A 1 190 ? -3.611 2.508 13.360 1.00 97.88 190 LYS A C 1
ATOM 1373 O O . LYS A 1 190 ? -3.093 2.506 12.244 1.00 97.88 190 LYS A O 1
ATOM 1378 N N . VAL A 1 191 ? -4.893 2.809 13.547 1.00 97.62 191 VAL A N 1
ATOM 1379 C CA . VAL A 1 191 ? -5.792 3.303 12.493 1.00 97.62 191 VAL A CA 1
ATOM 1380 C C . VAL A 1 191 ? -6.308 4.682 12.890 1.00 97.62 191 VAL A C 1
ATOM 1382 O O . VAL A 1 191 ? -6.837 4.852 13.985 1.00 97.62 191 VAL A O 1
ATOM 1385 N N . MET A 1 192 ? -6.140 5.680 12.021 1.00 96.94 192 MET A N 1
ATOM 1386 C CA . MET A 1 192 ? -6.639 7.041 12.237 1.00 96.94 192 MET A CA 1
ATOM 1387 C C . MET A 1 192 ? -7.449 7.527 11.040 1.00 96.94 192 MET A C 1
ATOM 1389 O O . MET A 1 192 ? -6.924 7.576 9.929 1.00 96.94 192 MET A O 1
ATOM 1393 N N . GLY A 1 193 ? -8.693 7.928 11.272 1.00 94.00 193 GLY A N 1
ATOM 1394 C CA . GLY A 1 193 ? -9.602 8.455 10.259 1.00 94.00 193 GLY A CA 1
ATOM 1395 C C . GLY A 1 193 ? -10.178 9.799 10.687 1.00 94.00 193 GLY A C 1
ATOM 1396 O O . GLY A 1 193 ? -10.754 9.898 11.767 1.00 94.00 193 GLY A O 1
ATOM 1397 N N . SER A 1 194 ? -10.066 10.836 9.857 1.00 92.50 194 SER A N 1
ATOM 1398 C CA . SER A 1 194 ? -10.577 12.162 10.239 1.00 92.50 194 SER A CA 1
ATOM 1399 C C . SER A 1 194 ? -12.084 12.321 10.015 1.00 92.50 194 SER A C 1
ATOM 1401 O O . SER A 1 194 ? -12.720 13.000 10.810 1.00 92.50 194 SER A O 1
ATOM 1403 N N . ARG A 1 195 ? -12.689 11.700 8.984 1.00 93.44 195 ARG A N 1
ATOM 1404 C CA . ARG A 1 195 ? -14.156 11.769 8.775 1.00 93.44 195 ARG A CA 1
ATOM 1405 C C . ARG A 1 195 ? -14.886 10.484 9.149 1.00 93.44 195 ARG A C 1
ATOM 1407 O O . ARG A 1 195 ? -15.877 10.535 9.870 1.00 93.44 195 ARG A O 1
ATOM 1414 N N . ARG A 1 196 ? -14.455 9.330 8.629 1.00 94.69 196 ARG A N 1
ATOM 1415 C CA . ARG A 1 196 ? -15.139 8.050 8.887 1.00 94.69 196 ARG A CA 1
ATOM 1416 C C . ARG A 1 196 ? -14.192 6.862 8.817 1.00 94.69 196 ARG A C 1
ATOM 1418 O O . ARG A 1 196 ? -13.378 6.778 7.898 1.00 94.69 196 ARG A O 1
ATOM 1425 N N . ILE A 1 197 ? -14.363 5.942 9.756 1.00 97.56 197 ILE A N 1
ATOM 1426 C CA . ILE A 1 197 ? -13.830 4.584 9.736 1.00 97.56 197 ILE A CA 1
ATOM 1427 C C . ILE A 1 197 ? -15.031 3.636 9.735 1.00 97.56 197 ILE A C 1
ATOM 1429 O O . ILE A 1 197 ? -15.766 3.570 10.717 1.00 97.56 197 ILE A O 1
ATOM 1433 N N . GLU A 1 198 ? -15.260 2.911 8.645 1.00 97.12 198 GLU A N 1
ATOM 1434 C CA . GLU A 1 198 ? -16.405 1.993 8.567 1.00 97.12 198 GLU A CA 1
ATOM 1435 C C . GLU A 1 198 ? -16.098 0.687 9.297 1.00 97.12 198 GLU A C 1
ATOM 1437 O O . GLU A 1 198 ? -16.875 0.232 10.136 1.00 97.12 198 GLU A O 1
ATOM 1442 N N . LYS A 1 199 ? -14.939 0.079 9.027 1.00 97.69 199 LYS A N 1
ATOM 1443 C CA . LYS A 1 199 ? -14.624 -1.226 9.600 1.00 97.69 199 LYS A CA 1
ATOM 1444 C C . LYS A 1 199 ? -13.142 -1.437 9.877 1.00 97.69 199 LYS A C 1
ATOM 1446 O O . LYS A 1 199 ? -12.306 -1.389 8.976 1.00 97.69 199 LYS A O 1
ATOM 1451 N N . VAL A 1 200 ? -12.835 -1.805 11.115 1.00 96.94 200 VAL A N 1
ATOM 1452 C CA . VAL A 1 200 ? -11.546 -2.386 11.509 1.00 96.94 200 VAL A CA 1
ATOM 1453 C C . VAL A 1 200 ? -11.799 -3.795 12.030 1.00 96.94 200 VAL A C 1
ATOM 1455 O O . VAL A 1 200 ? -12.673 -3.998 12.868 1.00 96.94 200 VAL A O 1
ATOM 1458 N N . MET A 1 201 ? -11.082 -4.778 11.496 1.00 96.12 201 MET A N 1
ATOM 1459 C CA . MET A 1 201 ? -11.110 -6.159 11.971 1.00 96.12 201 MET A CA 1
ATOM 1460 C C . MET A 1 201 ? -9.702 -6.617 12.311 1.00 96.12 201 MET A C 1
ATOM 1462 O O . MET A 1 201 ? -8.803 -6.474 11.477 1.00 96.12 201 MET A O 1
ATOM 1466 N N . GLY A 1 202 ? -9.541 -7.245 13.465 1.00 92.00 202 GLY A N 1
ATOM 1467 C CA . GLY A 1 202 ? -8.342 -7.996 13.783 1.00 92.00 202 GLY A CA 1
ATOM 1468 C C . GLY A 1 202 ? -8.649 -9.352 14.409 1.00 92.00 202 GLY A C 1
ATOM 1469 O O . GLY A 1 202 ? -9.752 -9.597 14.902 1.00 92.00 202 GLY A O 1
ATOM 1470 N N . SER A 1 203 ? -7.690 -10.269 14.304 1.00 89.94 203 SER A N 1
ATOM 1471 C CA . SER A 1 203 ? -7.744 -11.578 14.973 1.00 89.94 203 SER A CA 1
ATOM 1472 C C . SER A 1 203 ? -6.632 -11.789 16.003 1.00 89.94 203 SER A C 1
ATOM 1474 O O . SER A 1 203 ? -6.567 -12.859 16.599 1.00 89.94 203 SER A O 1
ATOM 1476 N N . GLY A 1 204 ? -5.750 -10.805 16.196 1.00 90.88 204 GLY A N 1
ATOM 1477 C CA . GLY A 1 204 ? -4.668 -10.862 17.178 1.00 90.88 204 GLY A CA 1
ATOM 1478 C C . GLY A 1 204 ? -4.710 -9.685 18.153 1.00 90.88 204 GLY A C 1
ATOM 1479 O O . GLY A 1 204 ? -5.162 -9.823 19.289 1.00 90.88 204 GLY A O 1
ATOM 1480 N N . ARG A 1 205 ? -4.178 -8.521 17.760 1.00 93.44 205 ARG A N 1
ATOM 1481 C CA . ARG A 1 205 ? -4.218 -7.311 18.604 1.00 93.44 205 ARG A CA 1
ATOM 1482 C C . ARG A 1 205 ? -4.483 -6.054 17.793 1.00 93.44 205 ARG A C 1
ATOM 1484 O O . ARG A 1 205 ? -3.790 -5.810 16.806 1.00 93.44 205 ARG A O 1
ATOM 1491 N N . ILE A 1 206 ? -5.389 -5.218 18.289 1.00 96.69 206 ILE A N 1
ATOM 1492 C CA . ILE A 1 206 ? -5.573 -3.829 17.868 1.00 96.69 206 ILE A CA 1
ATOM 1493 C C . ILE A 1 206 ? -5.152 -2.919 19.024 1.00 96.69 206 ILE A C 1
ATOM 1495 O O . ILE A 1 206 ? -5.794 -2.894 20.072 1.00 96.69 206 ILE A O 1
ATOM 1499 N N . GLU A 1 207 ? -4.087 -2.142 18.853 1.00 96.62 207 GLU A N 1
ATOM 1500 C CA . GLU A 1 207 ? -3.654 -1.208 19.900 1.00 96.62 207 GLU A CA 1
ATOM 1501 C C . GLU A 1 207 ? -4.524 0.053 19.883 1.00 96.62 207 GLU A C 1
ATOM 1503 O O . GLU A 1 207 ? -5.117 0.421 20.896 1.00 96.62 207 GLU A O 1
ATOM 1508 N N . LYS A 1 208 ? -4.683 0.710 18.726 1.00 97.25 208 LYS A N 1
ATOM 1509 C CA . LYS A 1 208 ? -5.405 1.985 18.681 1.00 97.25 208 LYS A CA 1
ATOM 1510 C C . LYS A 1 208 ? -6.209 2.218 17.406 1.00 97.25 208 LYS A C 1
ATOM 1512 O O . LYS A 1 208 ? -5.672 2.230 16.299 1.00 97.25 208 LYS A O 1
ATOM 1517 N N . VAL A 1 209 ? -7.484 2.560 17.580 1.00 96.69 209 VAL A N 1
ATOM 1518 C CA . VAL A 1 209 ? -8.348 3.118 16.528 1.00 96.69 209 VAL A CA 1
ATOM 1519 C C . VAL A 1 209 ? -8.808 4.510 16.949 1.00 96.69 209 VAL A C 1
ATOM 1521 O O . VAL A 1 209 ? -9.309 4.689 18.057 1.00 96.69 209 VAL A O 1
ATOM 1524 N N . VAL A 1 210 ? -8.609 5.504 16.083 1.00 95.50 210 VAL A N 1
ATOM 1525 C CA . VAL A 1 210 ? -9.008 6.897 16.323 1.00 95.50 210 VAL A CA 1
ATOM 1526 C C . VAL A 1 210 ? -9.827 7.420 15.153 1.00 95.50 210 VAL A C 1
ATOM 1528 O O . VAL A 1 210 ? -9.318 7.532 14.040 1.00 95.50 210 VAL A O 1
ATOM 1531 N N . GLY A 1 211 ? -11.071 7.777 15.416 1.00 91.19 211 GLY A N 1
ATOM 1532 C CA . GLY A 1 211 ? -11.918 8.596 14.571 1.00 91.19 211 GLY A CA 1
ATOM 1533 C C . GLY A 1 211 ? -11.933 10.016 15.124 1.00 91.19 211 GLY A C 1
ATOM 1534 O O . GLY A 1 211 ? -11.901 10.201 16.333 1.00 91.19 211 GLY A O 1
ATOM 1535 N N . SER A 1 212 ? -11.930 11.022 14.255 1.00 90.12 212 SER A N 1
ATOM 1536 C CA . SER A 1 212 ? -12.402 12.369 14.628 1.00 90.12 212 SER A CA 1
ATOM 1537 C C . SER A 1 212 ? -13.850 12.612 14.191 1.00 90.12 212 SER A C 1
ATOM 1539 O O . SER A 1 212 ? -14.397 13.678 14.447 1.00 90.12 212 SER A O 1
ATOM 1541 N N . GLY A 1 213 ? -14.442 11.652 13.474 1.00 90.81 213 GLY A N 1
ATOM 1542 C CA . GLY A 1 213 ? -15.812 11.714 12.980 1.00 90.81 213 GLY A CA 1
ATOM 1543 C C . GLY A 1 213 ? -16.621 10.512 13.450 1.00 90.81 213 GLY A C 1
ATOM 1544 O O . GLY A 1 213 ? -17.142 10.516 14.553 1.00 90.81 213 GLY A O 1
ATOM 1545 N N . ARG A 1 214 ? -16.790 9.486 12.603 1.00 91.88 214 ARG A N 1
ATOM 1546 C CA . ARG A 1 214 ? -17.521 8.259 12.985 1.00 91.88 214 ARG A CA 1
ATOM 1547 C C . ARG A 1 214 ? -16.667 7.010 12.860 1.00 91.88 214 ARG A C 1
ATOM 1549 O O . ARG A 1 214 ? -16.010 6.820 11.837 1.00 91.88 214 ARG A O 1
ATOM 1556 N N . ILE A 1 215 ? -16.755 6.132 13.855 1.00 95.25 215 ILE A N 1
ATOM 1557 C CA . ILE A 1 215 ? -16.304 4.740 13.775 1.00 95.25 215 ILE A CA 1
ATOM 1558 C C . ILE A 1 215 ? -17.547 3.855 13.810 1.00 95.25 215 ILE A C 1
ATOM 1560 O O . ILE A 1 215 ? -18.273 3.875 14.797 1.00 95.25 215 ILE A O 1
ATOM 1564 N N . GLU A 1 216 ? -17.802 3.084 12.754 1.00 95.00 216 GLU A N 1
ATOM 1565 C CA . GLU A 1 216 ? -19.006 2.240 12.709 1.00 95.00 216 GLU A CA 1
ATOM 1566 C C . GLU A 1 216 ? -18.786 0.869 13.331 1.00 95.00 216 GLU A C 1
ATOM 1568 O O . GLU A 1 216 ? -19.648 0.373 14.053 1.00 95.00 216 GLU A O 1
ATOM 1573 N N . LYS A 1 217 ? -17.643 0.231 13.053 1.00 95.25 217 LYS A N 1
ATOM 1574 C CA . LYS A 1 217 ? -17.372 -1.105 13.577 1.00 95.25 217 LYS A CA 1
ATOM 1575 C C . LYS A 1 217 ? -15.893 -1.357 13.828 1.00 95.25 217 LYS A C 1
ATOM 1577 O O . LYS A 1 217 ? -15.060 -1.232 12.929 1.00 95.25 217 LYS A O 1
ATOM 1582 N N . VAL A 1 218 ? -15.591 -1.829 15.032 1.00 93.88 218 VAL A N 1
ATOM 1583 C CA . VAL A 1 218 ? -14.311 -2.457 15.373 1.00 93.88 218 VAL A CA 1
ATOM 1584 C C . VAL A 1 218 ? -14.620 -3.863 15.871 1.00 93.88 218 VAL A C 1
ATOM 1586 O O . VAL A 1 218 ? -15.419 -4.031 16.786 1.00 93.88 218 VAL A O 1
ATOM 1589 N N . ILE A 1 219 ? -14.051 -4.870 15.216 1.00 92.69 219 ILE A N 1
ATOM 1590 C CA . ILE A 1 219 ? -14.194 -6.282 15.583 1.00 92.69 219 ILE A CA 1
ATOM 1591 C C . ILE A 1 219 ? -12.807 -6.807 15.908 1.00 92.69 219 ILE A C 1
ATOM 1593 O O . ILE A 1 219 ? -11.885 -6.614 15.118 1.00 92.69 219 ILE A O 1
ATOM 1597 N N . GLU A 1 220 ? -12.677 -7.503 17.024 1.00 90.31 220 GLU A N 1
ATOM 1598 C CA . GLU A 1 220 ? -11.439 -8.168 17.400 1.00 90.31 220 GLU A CA 1
ATOM 1599 C C . GLU A 1 220 ? -11.754 -9.517 18.031 1.00 90.31 220 GLU A C 1
ATOM 1601 O O . GLU A 1 220 ? -12.690 -9.618 18.825 1.00 90.31 220 GLU A O 1
ATOM 1606 N N . SER A 1 221 ? -10.978 -10.538 17.671 1.00 88.56 221 SER A N 1
ATOM 1607 C CA . SER A 1 221 ? -11.039 -11.852 18.324 1.00 88.56 221 SER A CA 1
ATOM 1608 C C . SER A 1 221 ? -10.001 -12.011 19.438 1.00 88.56 221 SER A C 1
ATOM 1610 O O . SER A 1 221 ? -10.201 -12.838 20.320 1.00 88.56 221 SER A O 1
ATOM 1612 N N . GLY A 1 222 ? -8.912 -11.238 19.414 1.00 88.12 222 GLY A N 1
ATOM 1613 C CA . GLY A 1 222 ? -7.938 -11.152 20.499 1.00 88.12 222 GLY A CA 1
ATOM 1614 C C . GLY A 1 222 ? -8.168 -9.935 21.400 1.00 88.12 222 GLY A C 1
ATOM 1615 O O . GLY A 1 222 ? -9.160 -9.871 22.124 1.00 88.12 222 GLY A O 1
ATOM 1616 N N . ARG A 1 223 ? -7.242 -8.962 21.398 1.00 89.81 223 ARG A N 1
ATOM 1617 C CA . ARG A 1 223 ? -7.280 -7.798 22.313 1.00 89.81 223 ARG A CA 1
ATOM 1618 C C . ARG A 1 223 ? -7.372 -6.456 21.590 1.00 89.81 223 ARG A C 1
ATOM 1620 O O . ARG A 1 223 ? -6.559 -6.171 20.714 1.00 89.81 223 ARG A O 1
ATOM 1627 N N . ILE A 1 224 ? -8.275 -5.592 22.061 1.00 92.81 224 ILE A N 1
ATOM 1628 C CA . ILE A 1 224 ? -8.312 -4.161 21.724 1.00 92.81 224 ILE A CA 1
ATOM 1629 C C . ILE A 1 224 ? -7.842 -3.356 22.936 1.00 92.81 224 ILE A C 1
ATOM 1631 O O . ILE A 1 224 ? -8.350 -3.570 24.035 1.00 92.81 224 ILE A O 1
ATOM 1635 N N . GLU A 1 225 ? -6.901 -2.426 22.763 1.00 93.81 225 GLU A N 1
ATOM 1636 C CA . GLU A 1 225 ? -6.520 -1.525 23.864 1.00 93.81 225 GLU A CA 1
ATOM 1637 C C . GLU A 1 225 ? -7.319 -0.230 23.879 1.00 93.81 225 GLU A C 1
ATOM 1639 O O . GLU A 1 225 ? -7.771 0.193 24.942 1.00 93.81 225 GLU A O 1
ATOM 1644 N N . LYS A 1 226 ? -7.486 0.429 22.724 1.00 94.50 226 LYS A N 1
ATOM 1645 C CA . LYS A 1 226 ? -8.182 1.716 22.678 1.00 94.50 226 LYS A CA 1
ATOM 1646 C C . LYS A 1 226 ? -8.942 1.958 21.379 1.00 94.50 226 LYS A C 1
ATOM 1648 O O . LYS A 1 226 ? -8.382 1.886 20.285 1.00 94.50 226 LYS A O 1
ATOM 1653 N N . VAL A 1 227 ? -10.192 2.387 21.524 1.00 93.25 227 VAL A N 1
ATOM 1654 C CA . VAL A 1 227 ? -11.001 2.984 20.455 1.00 93.25 227 VAL A CA 1
ATOM 1655 C C . VAL A 1 227 ? -11.448 4.364 20.927 1.00 93.25 227 VAL A C 1
ATOM 1657 O O . VAL A 1 227 ? -11.966 4.501 22.030 1.00 93.25 227 VAL A O 1
ATOM 1660 N N . MET A 1 228 ? -11.198 5.394 20.122 1.00 92.81 228 MET A N 1
ATOM 1661 C CA . MET A 1 228 ? -11.669 6.763 20.355 1.00 92.81 228 MET A CA 1
ATOM 1662 C C . MET A 1 228 ? -12.416 7.197 19.100 1.00 92.81 228 MET A C 1
ATOM 1664 O O . MET A 1 228 ? -11.807 7.189 18.033 1.00 92.81 228 MET A O 1
ATOM 1668 N N . GLY A 1 229 ? -13.709 7.481 19.214 1.00 80.19 229 GLY A N 1
ATOM 1669 C CA . GLY A 1 229 ? -14.581 7.844 18.094 1.00 80.19 229 GLY A CA 1
ATOM 1670 C C . GLY A 1 229 ? -14.809 9.336 18.001 1.00 80.19 229 GLY A C 1
ATOM 1671 O O . GLY A 1 229 ? -14.889 9.961 19.081 1.00 80.19 229 GLY A O 1
#

pLDDT: mean 73.76, std 19.7, range [26.91, 98.38]

Secondary structure (DSSP, 8-state):
-EEE-S-S-EEEEEEEEES-S-EEEEEEEEES-SEEEEEEEEEES-SEEEEEEEEEES-SEEEEEEEEEES-SEEEEEEEEEE--------SS---SB-EEEESSEEEEEEESSEEEEEEESSEEEEEEESSEEEEEEESSEEEEEEESSEEEEEEESSEEEEEEESSEEEEEEESSEEEEEEESSEEEEEEESSEEEEEEESSEEEEEEESSEEEEEEESSEEEEEE-